Protein AF-A0A0K9UIK6-F1 (afdb_monomer_lite)

Sequence (206 aa):
MRCQPLRRALGILEGALSDIILTILASVTASSVASAVIVWLSKTWITERVKSSIKHEYDLKLESYKAKVEIEKTAAIENIKSALKDSTFKRELRFSMLHGKRSEVISDLHAHLQDTIMFLRHYYDASCSHGDFDKLNESTLKLSNFLRVNRLFLPDDIEVKVDDLCDKILDSSQLEKDINFDVEDEIKPLFSAIKKEMKKLLDDDI

pLDDT: mean 75.97, std 11.97, range [41.38, 94.12]

Secondary structure (DSSP, 8-state):
----HHHHHHHHHHHHHHHHHHHHHHHHHHHHHHHHHHHHHHHHHHHHHHHHHHHHHHHHHHHHHHHHHHHHHHHHHHHHHHHHHHHHHHHHHHHHHHHHHHHHHHHHHHHHHHHHHHHHHHHHSS---HHHHHHHHHHHHHHHHHHHHHGGGS-HHHHHHHHHHHHHHHHHHHS-S-----HHHHHHHHHHHHHHHHHHHHHTT-

Organism: NCBI:txid412614

Foldseek 3Di:
DDDPPVVVVVVVVVVVVVVVVVVVVVVVVVVVVVVVVVVVVVVVVVVVVVVVVVVVVVVVVVVVVVVVVVVVVVVVVVVVVVVVVVVVVVVVVVVVVLLVVLLVLLVVLVVLVVQLVVLVVVVVPPPDDPVSVVSNVVSVVVNVVSCVVCVVSYDPVLNVLVVVVVVVVVVVVVDPDDDPPPVVVSCVVNVVVSVVVNVVSVVVVD

Structure (mmCIF, N/CA/C/O backbone):
data_AF-A0A0K9UIK6-F1
#
_entry.id   AF-A0A0K9UIK6-F1
#
loop_
_atom_site.group_PDB
_atom_site.id
_atom_site.type_symbol
_atom_site.label_atom_id
_atom_site.label_alt_id
_atom_site.label_comp_id
_atom_site.label_asym_id
_atom_site.label_entity_id
_atom_site.label_seq_id
_atom_site.pdbx_PDB_ins_code
_atom_site.Cartn_x
_atom_site.Cartn_y
_atom_site.Cartn_z
_atom_site.occupancy
_atom_site.B_iso_or_equiv
_atom_site.auth_seq_id
_atom_site.auth_comp_id
_atom_site.auth_asym_id
_atom_site.auth_atom_id
_atom_site.pdbx_PDB_model_num
ATOM 1 N N . MET A 1 1 ? -65.638 -1.108 119.475 1.00 50.56 1 MET A N 1
ATOM 2 C CA . MET A 1 1 ? -64.516 -2.013 119.111 1.00 50.56 1 MET A CA 1
ATOM 3 C C . MET A 1 1 ? -65.154 -3.256 118.493 1.00 50.56 1 MET A C 1
ATOM 5 O O . MET A 1 1 ? -66.095 -3.732 119.090 1.00 50.56 1 MET A O 1
ATOM 9 N N . ARG A 1 2 ? -64.812 -3.825 117.335 1.00 53.06 2 ARG A N 1
ATOM 10 C CA . ARG A 1 2 ? -63.575 -3.838 116.548 1.00 53.06 2 ARG A CA 1
ATOM 11 C C . ARG A 1 2 ? -63.910 -4.568 115.224 1.00 53.06 2 ARG A C 1
ATOM 13 O O . ARG A 1 2 ? -64.050 -5.776 115.251 1.00 53.06 2 ARG A O 1
ATOM 20 N N . CYS A 1 3 ? -64.003 -3.866 114.090 1.00 53.88 3 CYS A N 1
ATOM 21 C CA . CYS A 1 3 ? -64.010 -4.470 112.739 1.00 53.88 3 CYS A CA 1
ATOM 22 C C . CYS A 1 3 ? -63.117 -3.651 111.784 1.00 53.88 3 CYS A C 1
ATOM 24 O O . CYS A 1 3 ? -63.540 -3.207 110.726 1.00 53.88 3 CYS A O 1
ATOM 26 N N . GLN A 1 4 ? -61.870 -3.393 112.190 1.00 59.19 4 GLN A N 1
ATOM 27 C CA . GLN A 1 4 ? -60.821 -2.811 111.338 1.00 59.19 4 GLN A CA 1
ATOM 28 C C . GLN A 1 4 ? -59.920 -3.814 110.572 1.00 59.19 4 GLN A C 1
ATOM 30 O O . GLN A 1 4 ? -59.308 -3.375 109.598 1.00 59.19 4 GLN A O 1
ATOM 35 N N . PRO A 1 5 ? -59.778 -5.114 110.927 1.00 56.44 5 PRO A N 1
ATOM 36 C CA . PRO A 1 5 ? -58.732 -5.936 110.306 1.00 56.44 5 PRO A CA 1
ATOM 37 C C . PRO A 1 5 ? -59.102 -6.458 108.906 1.00 56.44 5 PRO A C 1
ATOM 39 O O . PRO A 1 5 ? -58.234 -6.544 108.044 1.00 56.44 5 PRO A O 1
ATOM 42 N N . LEU A 1 6 ? -60.385 -6.731 108.638 1.00 56.53 6 LEU A N 1
ATOM 43 C CA . LEU A 1 6 ? -60.838 -7.319 107.366 1.00 56.53 6 LEU A CA 1
ATOM 44 C C . LEU A 1 6 ? -60.740 -6.355 106.173 1.00 56.53 6 LEU A C 1
ATOM 46 O O . LEU A 1 6 ? -60.383 -6.766 105.075 1.00 56.53 6 LEU A O 1
ATOM 50 N N . ARG A 1 7 ? -60.970 -5.055 106.394 1.00 59.69 7 ARG A N 1
ATOM 51 C CA . ARG A 1 7 ? -60.847 -4.036 105.338 1.00 59.69 7 ARG A CA 1
ATOM 52 C C . ARG A 1 7 ? -59.394 -3.802 104.915 1.00 59.69 7 ARG A C 1
ATOM 54 O O . ARG A 1 7 ? -59.139 -3.464 103.767 1.00 59.69 7 ARG A O 1
ATOM 61 N N . ARG A 1 8 ? -58.442 -4.000 105.835 1.00 62.44 8 ARG A N 1
ATOM 62 C CA . ARG A 1 8 ? -57.008 -3.912 105.525 1.00 62.44 8 ARG A CA 1
ATOM 63 C C . ARG A 1 8 ? -56.531 -5.125 104.732 1.00 62.44 8 ARG A C 1
ATOM 65 O O . ARG A 1 8 ? -55.792 -4.945 103.779 1.00 62.44 8 ARG A O 1
ATOM 72 N N . ALA A 1 9 ? -56.992 -6.328 105.076 1.00 62.22 9 ALA A N 1
ATOM 73 C CA . ALA A 1 9 ? -56.621 -7.545 104.354 1.00 62.22 9 ALA A CA 1
ATOM 74 C C . ALA A 1 9 ? -57.104 -7.542 102.889 1.00 62.22 9 ALA A C 1
ATOM 76 O O . ALA A 1 9 ? -56.360 -7.963 102.008 1.00 62.22 9 ALA A O 1
ATOM 77 N N . LEU A 1 10 ? -58.304 -7.011 102.618 1.00 64.12 10 LEU A N 1
ATOM 78 C CA . LEU A 1 10 ? -58.841 -6.912 101.255 1.00 64.12 10 LEU A CA 1
ATOM 79 C C . LEU A 1 10 ? -58.042 -5.926 100.377 1.00 64.12 10 LEU A C 1
ATOM 81 O O . LEU A 1 10 ? -57.713 -6.250 99.241 1.00 64.12 10 LEU A O 1
ATOM 85 N N . GLY A 1 11 ? -57.661 -4.763 100.923 1.00 68.19 11 GLY A N 1
ATOM 86 C CA . GLY A 1 11 ? -56.861 -3.767 100.194 1.00 68.19 11 GLY A CA 1
ATOM 87 C C . GLY A 1 11 ? -55.412 -4.199 99.934 1.00 68.19 11 GLY A C 1
ATOM 88 O O . GLY A 1 11 ? -54.818 -3.794 98.940 1.00 68.19 11 GLY A O 1
ATOM 89 N N . ILE A 1 12 ? -54.849 -5.060 100.790 1.00 72.31 12 ILE A N 1
ATOM 90 C CA . ILE A 1 12 ? -53.526 -5.665 100.564 1.00 72.31 12 ILE A CA 1
ATOM 91 C C . ILE A 1 12 ? -53.577 -6.651 99.384 1.00 72.31 12 ILE A C 1
ATOM 93 O O . ILE A 1 12 ? -52.626 -6.726 98.609 1.00 72.31 12 ILE A O 1
ATOM 97 N N . LEU A 1 13 ? -54.688 -7.378 99.218 1.00 68.56 13 LEU A N 1
ATOM 98 C CA . LEU A 1 13 ? -54.853 -8.341 98.129 1.00 68.56 13 LEU A CA 1
ATOM 99 C C . LEU A 1 13 ? -55.065 -7.656 96.767 1.00 68.56 13 LEU A C 1
ATOM 101 O O . LEU A 1 13 ? -54.475 -8.096 95.786 1.00 68.56 13 LEU A O 1
ATOM 105 N N . GLU A 1 14 ? -55.846 -6.570 96.703 1.00 74.12 14 GLU A N 1
ATOM 106 C CA . GLU A 1 14 ? -56.017 -5.778 95.469 1.00 74.12 14 GLU A CA 1
ATOM 107 C C . GLU A 1 14 ? -54.704 -5.138 94.999 1.00 74.12 14 GLU A C 1
ATOM 109 O O . GLU A 1 14 ? -54.390 -5.209 93.811 1.00 74.12 14 GLU A O 1
ATOM 114 N N . GLY A 1 15 ? -53.902 -4.588 95.920 1.00 75.19 15 GLY A N 1
ATOM 115 C CA . GLY A 1 15 ? -52.589 -4.023 95.587 1.00 75.19 15 GLY A CA 1
ATOM 116 C C . GLY A 1 15 ? -51.601 -5.075 95.070 1.00 75.19 15 GLY A C 1
ATOM 117 O O . GLY A 1 15 ? -50.915 -4.856 94.072 1.00 75.19 15 GLY A O 1
ATOM 118 N N . ALA A 1 16 ? -51.586 -6.261 95.689 1.00 74.94 16 ALA A N 1
ATOM 119 C CA . ALA A 1 16 ? -50.748 -7.367 95.230 1.00 74.94 16 ALA A CA 1
ATOM 120 C C . ALA A 1 16 ? -51.151 -7.863 93.826 1.00 74.94 16 ALA A C 1
ATOM 122 O O . ALA A 1 16 ? -50.290 -8.213 93.020 1.00 74.94 16 ALA A O 1
ATOM 123 N N . LEU A 1 17 ? -52.449 -7.868 93.507 1.00 74.25 17 LEU A N 1
ATOM 124 C CA . LEU A 1 17 ? -52.957 -8.290 92.198 1.00 74.25 17 LEU A CA 1
ATOM 125 C C . LEU A 1 17 ? -52.629 -7.275 91.092 1.00 74.25 17 LEU A C 1
ATOM 127 O O . LEU A 1 17 ? -52.251 -7.684 89.992 1.00 74.25 17 LEU A O 1
ATOM 131 N N . SER A 1 18 ? -52.713 -5.969 91.377 1.00 79.75 18 SER A N 1
ATOM 132 C CA . SER A 1 18 ? -52.342 -4.929 90.409 1.00 79.75 18 SER A CA 1
ATOM 133 C C . SER A 1 18 ? -50.856 -4.949 90.064 1.00 79.75 18 SER A C 1
ATOM 135 O O . SER A 1 18 ? -50.513 -4.821 88.889 1.00 79.75 18 SER A O 1
ATOM 137 N N . ASP A 1 19 ? -49.984 -5.181 91.050 1.00 78.88 19 ASP A N 1
ATOM 138 C CA . ASP A 1 19 ? -48.536 -5.243 90.827 1.00 78.88 19 ASP A CA 1
ATOM 139 C C . ASP A 1 19 ? -48.140 -6.458 89.980 1.00 78.88 19 ASP A C 1
ATOM 141 O O . ASP A 1 19 ? -47.301 -6.345 89.084 1.00 78.88 19 ASP A O 1
ATOM 145 N N . ILE A 1 20 ? -48.782 -7.612 90.188 1.00 78.19 20 ILE A N 1
ATOM 146 C CA . ILE A 1 20 ? -48.534 -8.815 89.380 1.00 78.19 20 ILE A CA 1
ATOM 147 C C . ILE A 1 20 ? -48.978 -8.595 87.926 1.00 78.19 20 ILE A C 1
ATOM 149 O O . ILE A 1 20 ? -48.230 -8.927 87.005 1.00 78.19 20 ILE A O 1
ATOM 153 N N . ILE A 1 21 ? -50.151 -7.992 87.697 1.00 79.94 21 ILE A N 1
ATOM 154 C CA . ILE A 1 21 ? -50.643 -7.695 86.340 1.00 79.94 21 ILE A CA 1
ATOM 155 C C . ILE A 1 21 ? -49.718 -6.694 85.633 1.00 79.94 21 ILE A C 1
ATOM 157 O O . ILE A 1 21 ? -49.359 -6.912 84.475 1.00 79.94 21 ILE A O 1
ATOM 161 N N . LEU A 1 22 ? -49.281 -5.639 86.327 1.00 79.81 22 LEU A N 1
ATOM 162 C CA . LEU A 1 22 ? -48.316 -4.669 85.800 1.00 79.81 22 LEU A CA 1
ATOM 163 C C . LEU A 1 22 ? -46.975 -5.323 85.461 1.00 79.81 22 LEU A C 1
ATOM 165 O O . LEU A 1 22 ? -46.414 -5.051 84.402 1.00 79.81 22 LEU A O 1
ATOM 169 N N . THR A 1 23 ? -46.493 -6.230 86.311 1.00 78.00 23 THR A N 1
ATOM 170 C CA . THR A 1 23 ? -45.222 -6.941 86.106 1.00 78.00 23 THR A CA 1
ATOM 171 C C . THR A 1 23 ? -45.294 -7.902 84.914 1.00 78.00 23 THR A C 1
ATOM 173 O O . THR A 1 23 ? -44.351 -7.988 84.121 1.00 78.00 23 THR A O 1
ATOM 176 N N . ILE A 1 24 ? -46.420 -8.595 84.722 1.00 75.50 24 ILE A N 1
ATOM 177 C CA . ILE A 1 24 ? -46.638 -9.480 83.566 1.00 75.50 24 ILE A CA 1
ATOM 178 C C . ILE A 1 24 ? -46.788 -8.658 82.278 1.00 75.50 24 ILE A C 1
ATOM 180 O O . ILE A 1 24 ? -46.163 -8.971 81.266 1.00 75.50 24 ILE A O 1
ATOM 184 N N . LEU A 1 25 ? -47.555 -7.565 82.304 1.00 74.19 25 LEU A N 1
ATOM 185 C CA . LEU A 1 25 ? -47.727 -6.706 81.132 1.00 74.19 25 LEU A CA 1
ATOM 186 C C . LEU A 1 25 ? -46.400 -6.051 80.723 1.00 74.19 25 LEU A C 1
ATOM 188 O O . LEU A 1 25 ? -46.073 -6.032 79.536 1.00 74.19 25 LEU A O 1
ATOM 192 N N . ALA A 1 26 ? -45.612 -5.584 81.697 1.00 72.62 26 ALA A N 1
ATOM 193 C CA . ALA A 1 26 ? -44.293 -4.995 81.483 1.00 72.62 26 ALA A CA 1
ATOM 194 C C . ALA A 1 26 ? -43.277 -6.010 80.936 1.00 72.62 26 ALA A C 1
ATOM 196 O O . ALA A 1 26 ? -42.505 -5.687 80.037 1.00 72.62 26 ALA A O 1
ATOM 197 N N . SER A 1 27 ? -43.291 -7.255 81.418 1.00 68.88 27 SER A N 1
ATOM 198 C CA . SER A 1 27 ? -42.374 -8.302 80.937 1.00 68.88 27 SER A CA 1
ATOM 199 C C . SER A 1 27 ? -42.730 -8.810 79.533 1.00 68.88 27 SER A C 1
ATOM 201 O O . SER A 1 27 ? -41.834 -9.053 78.717 1.00 68.88 27 SER A O 1
ATOM 203 N N . VAL A 1 28 ? -44.020 -8.890 79.199 1.00 73.50 28 VAL A N 1
ATOM 204 C CA . VAL A 1 28 ? -44.493 -9.268 77.856 1.00 73.50 28 VAL A CA 1
ATOM 205 C C . VAL A 1 28 ? -44.254 -8.145 76.834 1.00 73.50 28 VAL A C 1
ATOM 207 O O . VAL A 1 28 ? -43.821 -8.408 75.706 1.00 73.50 28 VAL A O 1
ATOM 210 N N . THR A 1 29 ? -44.463 -6.880 77.213 1.00 72.94 29 THR A N 1
ATOM 211 C CA . THR A 1 29 ? -44.153 -5.733 76.336 1.00 72.94 29 THR A CA 1
ATOM 212 C C . THR A 1 29 ? -42.651 -5.541 76.148 1.00 72.94 29 THR A C 1
ATOM 214 O O . THR A 1 29 ? -42.208 -5.362 75.016 1.00 72.94 29 THR A O 1
ATOM 217 N N . ALA A 1 30 ? -41.841 -5.679 77.201 1.00 76.25 30 ALA A N 1
ATOM 218 C CA . ALA A 1 30 ? -40.385 -5.609 77.078 1.00 76.25 30 ALA A CA 1
ATOM 219 C C . ALA A 1 30 ? -39.831 -6.677 76.114 1.00 76.25 30 ALA A C 1
ATOM 221 O O . ALA A 1 30 ? -38.969 -6.387 75.282 1.00 76.25 30 ALA A O 1
ATOM 222 N N . SER A 1 31 ? -40.369 -7.899 76.166 1.00 77.31 31 SER A N 1
ATOM 223 C CA . SER A 1 31 ? -39.902 -9.017 75.333 1.00 77.31 31 SER A CA 1
ATOM 224 C C . SER A 1 31 ? -40.316 -8.891 73.857 1.00 77.31 31 SER A C 1
ATOM 226 O O . SER A 1 31 ? -39.550 -9.243 72.953 1.00 77.31 31 SER A O 1
ATOM 228 N N . SER A 1 32 ? -41.510 -8.359 73.578 1.00 84.06 32 SER A N 1
ATOM 229 C CA . SER A 1 32 ? -41.975 -8.132 72.199 1.00 84.06 32 SER A CA 1
ATOM 230 C C . SER A 1 32 ? -41.239 -6.973 71.518 1.00 84.06 32 SER A C 1
ATOM 232 O O . SER A 1 32 ? -40.873 -7.073 70.347 1.00 84.06 32 SER A O 1
ATOM 234 N N . VAL A 1 33 ? -40.925 -5.910 72.262 1.00 86.06 33 VAL A N 1
ATOM 235 C CA . VAL A 1 33 ? -40.111 -4.797 71.752 1.00 86.06 33 VAL A CA 1
ATOM 236 C C . VAL A 1 33 ? -38.682 -5.260 71.458 1.00 86.06 33 VAL A C 1
ATOM 238 O O . VAL A 1 33 ? -38.160 -4.983 70.378 1.00 86.06 33 VAL A O 1
ATOM 241 N N . ALA A 1 34 ? -38.063 -6.022 72.365 1.00 84.19 34 ALA A N 1
ATOM 242 C CA . ALA A 1 34 ? -36.706 -6.532 72.165 1.00 84.19 34 ALA A CA 1
ATOM 243 C C . ALA A 1 34 ? -36.598 -7.432 70.921 1.00 84.19 34 ALA A C 1
ATOM 245 O O . ALA A 1 34 ? -35.688 -7.269 70.107 1.00 84.19 34 ALA A O 1
ATOM 246 N N . SER A 1 35 ? -37.555 -8.341 70.725 1.00 87.25 35 SER A N 1
ATOM 247 C CA . SER A 1 35 ? -37.580 -9.213 69.543 1.00 87.25 35 SER A CA 1
ATOM 248 C C . SER A 1 35 ? -37.817 -8.438 68.242 1.00 87.25 35 SER A C 1
ATOM 250 O O . SER A 1 35 ? -37.128 -8.699 67.254 1.00 87.25 35 SER A O 1
ATOM 252 N N . ALA A 1 36 ? -38.697 -7.432 68.237 1.00 89.38 36 ALA A N 1
ATOM 253 C CA . ALA A 1 36 ? -38.905 -6.570 67.073 1.00 89.38 36 ALA A CA 1
ATOM 254 C C . ALA A 1 36 ? -37.631 -5.799 66.679 1.00 89.38 36 ALA A C 1
ATOM 256 O O . ALA A 1 36 ? -37.291 -5.735 65.495 1.00 89.38 36 ALA A O 1
ATOM 257 N N . VAL A 1 37 ? -36.890 -5.274 67.660 1.00 90.31 37 VAL A N 1
ATOM 258 C CA . VAL A 1 37 ? -35.617 -4.569 67.431 1.00 90.31 37 VAL A CA 1
ATOM 259 C C . VAL A 1 37 ? -34.557 -5.508 66.853 1.00 90.31 37 VAL A C 1
ATOM 261 O O . VAL A 1 37 ? -33.882 -5.147 65.890 1.00 90.31 37 VAL A O 1
ATOM 264 N N . ILE A 1 38 ? -34.443 -6.731 67.378 1.00 89.50 38 ILE A N 1
ATOM 265 C CA . ILE A 1 38 ? -33.486 -7.732 66.879 1.00 89.50 38 ILE A CA 1
ATOM 266 C C . ILE A 1 38 ? -33.819 -8.136 65.439 1.00 89.50 38 ILE A C 1
ATOM 268 O O . ILE A 1 38 ? -32.925 -8.197 64.592 1.00 89.50 38 ILE A O 1
ATOM 272 N N . VAL A 1 39 ? -35.096 -8.376 65.133 1.00 91.62 39 VAL A N 1
ATOM 273 C CA . VAL A 1 39 ? -35.540 -8.720 63.773 1.00 91.62 39 VAL A CA 1
ATOM 274 C C . VAL A 1 39 ? -35.289 -7.559 62.810 1.00 91.62 39 VAL A C 1
ATOM 276 O O . VAL A 1 39 ? -34.808 -7.774 61.695 1.00 91.62 39 VAL A O 1
ATOM 279 N N . TRP A 1 40 ? -35.556 -6.326 63.239 1.00 93.00 40 TRP A N 1
ATOM 280 C CA . TRP A 1 40 ? -35.321 -5.131 62.433 1.00 93.00 40 TRP A CA 1
ATOM 281 C C . TRP A 1 40 ? -33.828 -4.902 62.148 1.00 93.00 40 TRP A C 1
ATOM 283 O O . TRP A 1 40 ? -33.454 -4.682 60.992 1.00 93.00 40 TRP A O 1
ATOM 293 N N . LEU A 1 41 ? -32.963 -5.043 63.157 1.00 91.25 41 LEU A N 1
ATOM 294 C CA . LEU A 1 41 ? -31.507 -4.960 62.996 1.00 91.25 41 LEU A CA 1
ATOM 295 C C . LEU A 1 41 ? -30.977 -6.057 62.074 1.00 91.25 41 LEU A C 1
ATOM 297 O O . LEU A 1 41 ? -30.223 -5.767 61.147 1.00 91.25 41 LEU A O 1
ATOM 301 N N . SER A 1 42 ? -31.424 -7.299 62.272 1.00 88.25 42 SER A N 1
ATOM 302 C CA . SER A 1 42 ? -31.020 -8.439 61.442 1.00 88.25 42 SER A CA 1
ATOM 303 C C . SER A 1 42 ? -31.407 -8.219 59.980 1.00 88.25 42 SER A C 1
ATOM 305 O O . SER A 1 42 ? -30.583 -8.384 59.082 1.00 88.25 42 SER A O 1
ATOM 307 N N . LYS A 1 43 ? -32.641 -7.764 59.726 1.00 89.62 43 LYS A N 1
ATOM 308 C CA . LYS A 1 43 ? -33.119 -7.458 58.373 1.00 89.62 43 LYS A CA 1
ATOM 309 C C . LYS A 1 43 ? -32.308 -6.336 57.726 1.00 89.62 43 LYS A C 1
ATOM 311 O O . LYS A 1 43 ? -31.956 -6.448 56.552 1.00 89.62 43 LYS A O 1
ATOM 316 N N . THR A 1 44 ? -32.005 -5.278 58.475 1.00 88.75 44 THR A N 1
ATOM 317 C CA . THR A 1 44 ? -31.244 -4.126 57.972 1.00 88.75 44 THR A CA 1
ATOM 318 C C . THR A 1 44 ? -29.816 -4.538 57.625 1.00 88.75 44 THR A C 1
ATOM 320 O O . THR A 1 44 ? -29.378 -4.327 56.497 1.00 88.75 44 THR A O 1
ATOM 323 N N . TRP A 1 45 ? -29.145 -5.256 58.528 1.00 91.62 45 TRP A N 1
ATOM 324 C CA . TRP A 1 45 ? -27.778 -5.735 58.330 1.00 91.62 45 TRP A CA 1
ATOM 325 C C . TRP A 1 45 ? -27.650 -6.701 57.142 1.00 91.62 45 TRP A C 1
ATOM 327 O O . TRP A 1 45 ? -26.767 -6.533 56.299 1.00 91.62 45 TRP A O 1
ATOM 337 N N . ILE A 1 46 ? -28.569 -7.669 57.015 1.00 86.75 46 ILE A N 1
ATOM 338 C CA . ILE A 1 46 ? -28.585 -8.619 55.890 1.00 86.75 46 ILE A CA 1
ATOM 339 C C . ILE A 1 46 ? -28.847 -7.886 54.569 1.00 86.75 46 ILE A C 1
ATOM 341 O O . ILE A 1 46 ? -28.145 -8.121 53.585 1.00 86.75 46 ILE A O 1
ATOM 345 N N . THR A 1 47 ? -29.824 -6.974 54.537 1.00 89.19 47 THR A N 1
ATOM 346 C CA . THR A 1 47 ? -30.165 -6.220 53.318 1.00 89.19 47 THR A CA 1
ATOM 347 C C . THR A 1 47 ? -28.986 -5.378 52.849 1.00 89.19 47 THR A C 1
ATOM 349 O O . THR A 1 47 ? -28.686 -5.337 51.656 1.00 89.19 47 THR A O 1
ATOM 352 N N . GLU A 1 48 ? -28.305 -4.721 53.781 1.00 88.06 48 GLU A N 1
ATOM 353 C CA . GLU A 1 48 ? -27.174 -3.851 53.492 1.00 88.06 48 GLU A CA 1
ATOM 354 C C . GLU A 1 48 ? -25.961 -4.648 53.009 1.00 88.06 48 GLU A C 1
ATOM 356 O O . GLU A 1 48 ? -25.337 -4.270 52.012 1.00 88.06 48 GLU A O 1
ATOM 361 N N . ARG A 1 49 ? -25.686 -5.815 53.610 1.00 88.94 49 ARG A N 1
ATOM 362 C CA . ARG A 1 49 ? -24.598 -6.676 53.137 1.00 88.94 49 ARG A CA 1
ATOM 363 C C . ARG A 1 49 ? -24.854 -7.316 51.787 1.00 88.94 49 ARG A C 1
ATOM 365 O O . ARG A 1 49 ? -23.941 -7.317 50.963 1.00 88.94 49 ARG A O 1
ATOM 372 N N . VAL A 1 50 ? -26.067 -7.799 51.539 1.00 86.00 50 VAL A N 1
ATOM 373 C CA . VAL A 1 50 ? -26.438 -8.367 50.236 1.00 86.00 50 VAL A CA 1
ATOM 374 C C . VAL A 1 50 ? -26.416 -7.282 49.157 1.00 86.00 50 VAL A C 1
ATOM 376 O O . VAL A 1 50 ? -25.863 -7.497 48.081 1.00 86.00 50 VAL A O 1
ATOM 379 N N . LYS A 1 51 ? -26.921 -6.072 49.439 1.00 85.06 51 LYS A N 1
ATOM 380 C CA . LYS A 1 51 ? -26.786 -4.939 48.506 1.00 85.06 51 LYS A CA 1
ATOM 381 C C . LYS A 1 51 ? -25.328 -4.588 48.238 1.00 85.06 51 LYS A C 1
ATOM 383 O O . LYS A 1 51 ? -24.992 -4.301 47.095 1.00 85.06 51 LYS A O 1
ATOM 388 N N . SER A 1 52 ? -24.489 -4.571 49.270 1.00 86.81 52 SER A N 1
ATOM 389 C CA . SER A 1 52 ? -23.073 -4.226 49.140 1.00 86.81 52 SER A CA 1
ATOM 390 C C . SER A 1 52 ? -22.318 -5.249 48.286 1.00 86.81 52 SER A C 1
ATOM 392 O O . SER A 1 52 ? -21.596 -4.841 47.378 1.00 86.81 52 SER A O 1
ATOM 394 N N . SER A 1 53 ? -22.540 -6.553 48.492 1.00 80.62 53 SER A N 1
ATOM 395 C CA . SER A 1 53 ? -21.886 -7.591 47.684 1.00 80.62 53 SER A CA 1
ATOM 396 C C . SER A 1 53 ? -22.356 -7.572 46.231 1.00 80.62 53 SER A C 1
ATOM 398 O O . SER A 1 53 ? -21.543 -7.675 45.318 1.00 80.62 53 SER A O 1
ATOM 400 N N . ILE A 1 54 ? -23.660 -7.385 46.008 1.00 81.88 54 ILE A N 1
ATOM 401 C CA . ILE A 1 54 ? -24.239 -7.314 44.667 1.00 81.88 54 ILE A CA 1
ATOM 402 C C . ILE A 1 54 ? -23.720 -6.083 43.919 1.00 81.88 54 ILE A C 1
ATOM 404 O O . ILE A 1 54 ? -23.298 -6.205 42.773 1.00 81.88 54 ILE A O 1
ATOM 408 N N . LYS A 1 55 ? -23.714 -4.905 44.558 1.00 87.19 55 LYS A N 1
ATOM 409 C CA . LYS A 1 55 ? -23.169 -3.681 43.954 1.00 87.19 55 LYS A CA 1
ATOM 410 C C . LYS A 1 55 ? -21.705 -3.847 43.583 1.00 87.19 55 LYS A C 1
ATOM 412 O O . LYS A 1 55 ? -21.357 -3.553 42.452 1.00 87.19 55 LYS A O 1
ATOM 417 N N . HIS A 1 56 ? -20.891 -4.387 44.488 1.00 86.38 56 HIS A N 1
ATOM 418 C CA . HIS A 1 56 ? -19.479 -4.612 44.207 1.00 86.38 56 HIS A CA 1
ATOM 419 C C . HIS A 1 56 ? -19.277 -5.520 42.988 1.00 86.38 56 HIS A C 1
ATOM 421 O O . HIS A 1 56 ? -18.506 -5.179 42.101 1.00 86.38 56 HIS A O 1
ATOM 427 N N . GLU A 1 57 ? -20.017 -6.627 42.888 1.00 84.50 57 GLU A N 1
ATOM 428 C CA . GLU A 1 57 ? -19.956 -7.495 41.708 1.00 84.50 57 GLU A CA 1
ATOM 429 C C . GLU A 1 57 ? -20.418 -6.809 40.418 1.00 84.50 57 GLU A C 1
ATOM 431 O O . GLU A 1 57 ? -19.839 -7.048 39.357 1.00 84.50 57 GLU A O 1
ATOM 436 N N . TYR A 1 58 ? -21.464 -5.982 40.481 1.00 87.69 58 TYR A N 1
ATOM 437 C CA . TYR A 1 58 ? -21.927 -5.223 39.321 1.00 87.69 58 TYR A CA 1
ATOM 438 C C . TYR A 1 58 ? -20.916 -4.162 38.894 1.00 87.69 58 TYR A C 1
ATOM 440 O O . TYR A 1 58 ? -20.655 -4.049 37.699 1.00 87.69 58 TYR A O 1
ATOM 448 N N . ASP A 1 59 ? -20.323 -3.439 39.841 1.00 89.19 59 ASP A N 1
ATOM 449 C CA . ASP A 1 59 ? -19.300 -2.429 39.573 1.00 89.19 59 ASP A CA 1
ATOM 450 C C . ASP A 1 59 ? -18.060 -3.083 38.949 1.00 89.19 59 ASP A C 1
ATOM 452 O O . ASP A 1 59 ? -17.570 -2.624 37.920 1.00 89.19 59 ASP A O 1
ATOM 456 N N . LEU A 1 60 ? -17.634 -4.234 39.475 1.00 91.19 60 LEU A N 1
ATOM 457 C CA . LEU A 1 60 ? -16.489 -4.991 38.962 1.00 91.19 60 LEU A CA 1
ATOM 458 C C . LEU A 1 60 ? -16.765 -5.548 37.555 1.00 91.19 60 LEU A C 1
ATOM 460 O O . LEU A 1 60 ? -15.926 -5.446 36.657 1.00 91.19 60 LEU A O 1
ATOM 464 N N . LYS A 1 61 ? -17.975 -6.072 37.311 1.00 89.94 61 LYS A N 1
ATOM 465 C CA . LYS A 1 61 ? -18.400 -6.485 35.962 1.00 89.94 61 LYS A CA 1
ATOM 466 C C . LYS A 1 61 ? -18.436 -5.290 35.015 1.00 89.94 61 LYS A C 1
ATOM 468 O O . LYS A 1 61 ? -17.917 -5.400 33.906 1.00 89.94 61 LYS A O 1
ATOM 473 N N . LEU A 1 62 ? -18.991 -4.158 35.437 1.00 91.06 62 LEU A N 1
ATOM 474 C CA . LEU A 1 62 ? -19.077 -2.944 34.629 1.00 91.06 62 LEU A CA 1
ATOM 475 C C . LEU A 1 62 ? -17.689 -2.418 34.250 1.00 91.06 62 LEU A C 1
ATOM 477 O O . LEU A 1 62 ? -17.459 -2.100 33.084 1.00 91.06 62 LEU A O 1
ATOM 481 N N . GLU A 1 63 ? -16.764 -2.362 35.204 1.00 91.75 63 GLU A N 1
ATOM 482 C CA . GLU A 1 63 ? -15.371 -1.995 34.950 1.00 91.75 63 GLU A CA 1
ATOM 483 C C . GLU A 1 63 ? -14.701 -2.981 33.992 1.00 91.75 63 GLU A C 1
ATOM 485 O O . GLU A 1 63 ? -14.066 -2.554 33.029 1.00 91.75 63 GLU A O 1
ATOM 490 N N . SER A 1 64 ? -14.920 -4.287 34.171 1.00 90.75 64 SER A N 1
ATOM 491 C CA . SER A 1 64 ? -14.361 -5.301 33.271 1.00 90.75 64 SER A CA 1
ATOM 492 C C . SER A 1 64 ? -14.889 -5.175 31.837 1.00 90.75 64 SER A C 1
ATOM 494 O O . SER A 1 64 ? -14.121 -5.317 30.887 1.00 90.75 64 SER A O 1
ATOM 496 N N . TYR A 1 65 ? -16.177 -4.864 31.657 1.00 91.81 65 TYR A N 1
ATOM 497 C CA . TYR A 1 65 ? -16.763 -4.646 30.335 1.00 91.81 65 TYR A CA 1
ATOM 498 C C . TYR A 1 65 ? -16.233 -3.368 29.696 1.00 91.81 65 TYR A C 1
ATOM 500 O O . TYR A 1 65 ? -15.876 -3.389 28.522 1.00 91.81 65 TYR A O 1
ATOM 508 N N . LYS A 1 66 ? -16.124 -2.277 30.462 1.00 92.31 66 LYS A N 1
ATOM 509 C CA . LYS A 1 66 ? -15.512 -1.034 29.978 1.00 92.31 66 LYS A CA 1
ATOM 510 C C . LYS A 1 66 ? -14.068 -1.265 29.536 1.00 92.31 66 LYS A C 1
ATOM 512 O O . LYS A 1 66 ? -13.710 -0.862 28.437 1.00 92.31 66 LYS A O 1
ATOM 517 N N . ALA A 1 67 ? -13.275 -1.968 30.345 1.00 92.31 67 ALA A N 1
ATOM 518 C CA . ALA A 1 67 ? -11.892 -2.295 30.015 1.00 92.31 67 ALA A CA 1
ATOM 519 C C . ALA A 1 67 ? -11.796 -3.154 28.744 1.00 92.31 67 ALA A C 1
ATOM 521 O O . ALA A 1 67 ? -11.012 -2.836 27.855 1.00 92.31 67 ALA A O 1
ATOM 522 N N . LYS A 1 68 ? -12.627 -4.196 28.615 1.00 91.94 68 LYS A N 1
ATOM 523 C CA . LYS A 1 68 ? -12.673 -5.037 27.406 1.00 91.94 68 LYS A CA 1
ATOM 524 C C . LYS A 1 68 ? -13.026 -4.235 26.159 1.00 91.94 68 LYS A C 1
ATOM 526 O O . LYS A 1 68 ? -12.321 -4.336 25.164 1.00 91.94 68 LYS A O 1
ATOM 531 N N . VAL A 1 69 ? -14.069 -3.410 26.233 1.00 94.12 69 VAL A N 1
ATOM 532 C CA . VAL A 1 69 ? -14.501 -2.573 25.109 1.00 94.12 69 VAL A CA 1
ATOM 533 C C . VAL A 1 69 ? -13.402 -1.592 24.700 1.00 94.12 69 VAL A C 1
ATOM 535 O O . VAL A 1 69 ? -13.168 -1.410 23.510 1.00 94.12 69 VAL A O 1
ATOM 538 N N . GLU A 1 70 ? -12.703 -0.973 25.650 1.00 92.00 70 GLU A N 1
ATOM 539 C CA . GLU A 1 70 ? -11.599 -0.060 25.332 1.00 92.00 70 GLU A CA 1
ATOM 540 C C . GLU A 1 70 ? -10.395 -0.785 24.718 1.00 92.00 70 GLU A C 1
ATOM 542 O O . GLU A 1 70 ? -9.811 -0.286 23.754 1.00 92.00 70 GLU A O 1
ATOM 547 N N . ILE A 1 71 ? -10.064 -1.988 25.194 1.00 93.06 71 ILE A N 1
ATOM 548 C CA . ILE A 1 71 ? -9.016 -2.823 24.588 1.00 93.06 71 ILE A CA 1
ATOM 549 C C . ILE A 1 71 ? -9.398 -3.197 23.151 1.00 93.06 71 ILE A C 1
ATOM 551 O O . ILE A 1 71 ? -8.594 -3.011 22.239 1.00 93.06 71 ILE A O 1
ATOM 555 N N . GLU A 1 72 ? -10.627 -3.668 22.929 1.00 91.00 72 GLU A N 1
ATOM 556 C CA . GLU A 1 72 ? -11.120 -4.051 21.601 1.00 91.00 72 GLU A CA 1
ATOM 557 C C . GLU A 1 72 ? -11.147 -2.863 20.635 1.00 91.00 72 GLU A C 1
ATOM 559 O O . GLU A 1 72 ? -10.691 -2.986 19.497 1.00 91.00 72 GLU A O 1
ATOM 564 N N . LYS A 1 73 ? -11.611 -1.691 21.086 1.00 90.19 73 LYS A N 1
ATOM 565 C CA . LYS A 1 73 ? -11.573 -0.458 20.288 1.00 90.19 73 LYS A CA 1
ATOM 566 C C . LYS A 1 73 ? -10.149 -0.069 19.926 1.00 90.19 73 LYS A C 1
ATOM 568 O O . LYS A 1 73 ? -9.885 0.236 18.767 1.00 90.19 73 LYS A O 1
ATOM 573 N N . THR A 1 74 ? -9.244 -0.064 20.902 1.00 91.44 74 THR A N 1
ATOM 574 C CA . THR A 1 74 ? -7.855 0.356 20.686 1.00 91.44 74 THR A CA 1
ATOM 575 C C . THR A 1 74 ? -7.162 -0.588 19.709 1.00 91.44 74 THR A C 1
ATOM 577 O O . THR A 1 74 ? -6.562 -0.122 18.743 1.00 91.44 74 THR A O 1
ATOM 580 N N . ALA A 1 75 ? -7.346 -1.900 19.878 1.00 93.25 75 ALA A N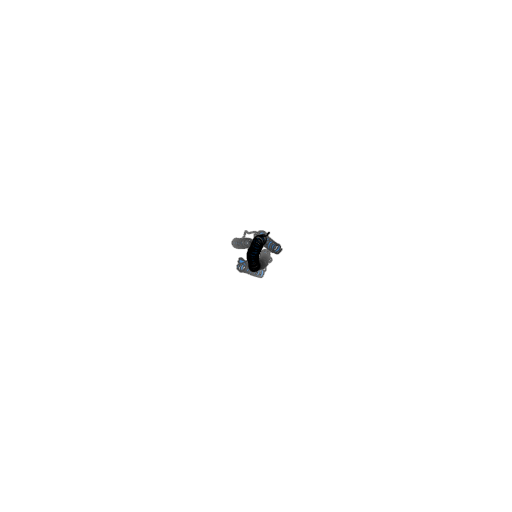 1
ATOM 581 C CA . ALA A 1 75 ? -6.832 -2.909 18.959 1.00 93.25 75 ALA A CA 1
ATOM 582 C C . ALA A 1 75 ? -7.429 -2.766 17.548 1.00 93.25 75 ALA A C 1
ATOM 584 O O . ALA A 1 75 ? -6.703 -2.836 16.558 1.00 93.25 75 ALA A O 1
ATOM 585 N N . ALA A 1 76 ? -8.738 -2.521 17.424 1.00 91.50 76 ALA A N 1
ATOM 586 C CA . ALA A 1 76 ? -9.381 -2.308 16.128 1.00 91.50 76 ALA A CA 1
ATOM 587 C C . ALA A 1 76 ? -8.867 -1.037 15.429 1.00 91.50 76 ALA A C 1
ATOM 589 O O . ALA A 1 76 ? -8.561 -1.077 14.237 1.00 91.50 76 ALA A O 1
ATOM 590 N N . ILE A 1 77 ? -8.726 0.073 16.160 1.00 92.81 77 ILE A N 1
ATOM 591 C CA . ILE A 1 77 ? -8.172 1.331 15.639 1.00 92.81 77 ILE A CA 1
ATOM 592 C C . ILE A 1 77 ? -6.729 1.127 15.183 1.00 92.81 77 ILE A C 1
ATOM 594 O O . ILE A 1 77 ? -6.363 1.579 14.098 1.00 92.81 77 ILE A O 1
ATOM 598 N N . GLU A 1 78 ? -5.912 0.450 15.985 1.00 93.00 78 GLU A N 1
ATOM 599 C CA . GLU A 1 78 ? -4.517 0.175 15.655 1.00 93.00 78 GLU A CA 1
ATOM 600 C C . GLU A 1 78 ? -4.397 -0.708 14.410 1.00 93.00 78 GLU A C 1
ATOM 602 O O . GLU A 1 78 ? -3.649 -0.363 13.495 1.00 93.00 78 GLU A O 1
ATOM 607 N N . ASN A 1 79 ? -5.205 -1.766 14.314 1.00 91.94 79 ASN A N 1
ATOM 608 C CA . ASN A 1 79 ? -5.253 -2.642 13.145 1.00 91.94 79 ASN A CA 1
ATOM 609 C C . ASN A 1 79 ? -5.685 -1.891 11.878 1.00 91.94 79 ASN A C 1
ATOM 611 O O . ASN A 1 79 ? -5.032 -2.008 10.842 1.00 91.94 79 ASN A O 1
ATOM 615 N N . ILE A 1 80 ? -6.748 -1.081 11.948 1.00 91.56 80 ILE A N 1
ATOM 616 C CA . ILE A 1 80 ? -7.208 -0.272 10.806 1.00 91.56 80 ILE A CA 1
ATOM 617 C C . ILE A 1 80 ? -6.130 0.742 10.407 1.00 91.56 80 ILE A C 1
ATOM 619 O O . ILE A 1 80 ? -5.855 0.923 9.221 1.00 91.56 80 ILE A O 1
ATOM 623 N N . LYS A 1 81 ? -5.480 1.383 11.382 1.00 93.19 81 LYS A N 1
ATOM 624 C CA . LYS A 1 81 ? -4.403 2.348 11.140 1.00 93.19 81 LYS A CA 1
ATOM 625 C C . LYS A 1 81 ? -3.176 1.685 10.512 1.00 93.19 81 LYS A C 1
ATOM 627 O O . LYS A 1 81 ? -2.588 2.271 9.606 1.00 93.19 81 LYS A O 1
ATOM 632 N N . SER A 1 82 ? -2.800 0.493 10.968 1.00 88.94 82 SER A N 1
ATOM 633 C CA . SER A 1 82 ? -1.738 -0.327 10.375 1.00 88.94 82 SER A CA 1
ATOM 634 C C . SER A 1 82 ? -2.078 -0.695 8.929 1.00 88.94 82 SER A C 1
ATOM 636 O O . SER A 1 82 ? -1.294 -0.391 8.033 1.00 88.94 82 SER A O 1
ATOM 638 N N . ALA A 1 83 ? -3.273 -1.235 8.679 1.00 86.81 83 ALA A N 1
ATOM 639 C CA . ALA A 1 83 ? -3.707 -1.612 7.337 1.00 86.81 83 ALA A CA 1
ATOM 640 C C . ALA A 1 83 ? -3.746 -0.412 6.376 1.00 86.81 83 ALA A C 1
ATOM 642 O O . ALA A 1 83 ? -3.332 -0.520 5.218 1.00 86.81 83 ALA A O 1
ATOM 643 N N . LEU A 1 84 ? -4.201 0.750 6.859 1.00 89.25 84 LEU A N 1
ATOM 644 C CA . LEU A 1 84 ? -4.210 1.979 6.074 1.00 89.25 84 LEU A CA 1
ATOM 645 C C . LEU A 1 84 ? -2.782 2.410 5.724 1.00 89.25 84 LEU A C 1
ATOM 647 O O . LEU A 1 84 ? -2.499 2.637 4.550 1.00 89.25 84 LEU A O 1
ATOM 651 N N . LYS A 1 85 ? -1.877 2.449 6.710 1.00 86.00 85 LYS A N 1
ATOM 652 C CA . LYS A 1 85 ? -0.462 2.787 6.498 1.00 86.00 85 LYS A CA 1
ATOM 653 C C . LYS A 1 85 ? 0.207 1.866 5.482 1.00 86.00 85 LYS A C 1
ATOM 655 O O . LYS A 1 85 ? 0.873 2.370 4.586 1.00 86.00 85 LYS A O 1
ATOM 660 N N . ASP A 1 86 ? -0.021 0.559 5.558 1.00 80.06 86 ASP A N 1
ATOM 661 C CA . ASP A 1 86 ? 0.538 -0.398 4.598 1.00 80.06 86 ASP A CA 1
ATOM 662 C C . ASP A 1 86 ? 0.010 -0.159 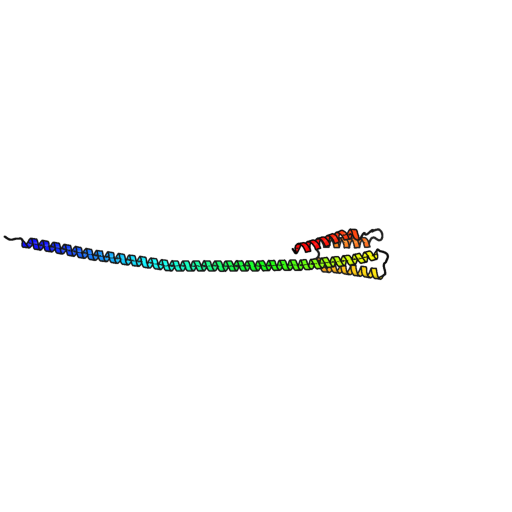3.180 1.00 80.06 86 ASP A C 1
ATOM 664 O O . ASP A 1 86 ? 0.755 -0.249 2.201 1.00 80.06 86 ASP A O 1
ATOM 668 N N . SER A 1 87 ? -1.286 0.141 3.052 1.00 69.50 87 SER A N 1
ATOM 669 C CA . SER A 1 87 ? -1.913 0.421 1.758 1.00 69.50 87 SER A CA 1
ATOM 670 C C . SER A 1 87 ? -1.405 1.725 1.136 1.00 69.50 87 SER A C 1
ATOM 672 O O . SER A 1 87 ? -1.159 1.769 -0.073 1.00 69.50 87 SER A O 1
ATOM 674 N N . THR A 1 88 ? -1.195 2.754 1.960 1.00 74.94 88 THR A N 1
ATOM 675 C CA . THR A 1 88 ? -0.643 4.046 1.550 1.00 74.94 88 THR A CA 1
ATOM 676 C C . THR A 1 88 ? 0.821 3.897 1.167 1.00 74.94 88 THR A C 1
ATOM 678 O O . THR A 1 88 ? 1.180 4.259 0.055 1.00 74.94 88 THR A O 1
ATOM 681 N N . PHE A 1 89 ? 1.628 3.235 1.998 1.00 77.75 89 PHE A N 1
ATOM 682 C CA . PHE A 1 89 ? 3.038 2.982 1.714 1.00 77.75 89 PHE A CA 1
ATOM 683 C C . PHE A 1 89 ? 3.231 2.194 0.413 1.00 77.75 89 PHE A C 1
ATOM 685 O O . PHE A 1 89 ? 4.052 2.551 -0.425 1.00 77.75 89 PHE A O 1
ATOM 692 N N . LYS A 1 90 ? 2.427 1.146 0.178 1.00 72.19 90 LYS A N 1
ATOM 693 C CA . LYS A 1 90 ? 2.456 0.401 -1.093 1.00 72.19 90 LYS A CA 1
ATOM 694 C C . LYS A 1 90 ? 2.095 1.280 -2.288 1.00 72.19 90 LYS A C 1
ATOM 696 O O . LYS A 1 90 ? 2.636 1.065 -3.371 1.00 72.19 90 LYS A O 1
ATOM 701 N N . ARG A 1 91 ? 1.160 2.218 -2.122 1.00 70.12 91 ARG A N 1
ATOM 702 C CA . ARG A 1 91 ? 0.756 3.147 -3.182 1.00 70.12 91 ARG A CA 1
ATOM 703 C C . ARG A 1 91 ? 1.856 4.161 -3.465 1.00 70.12 91 ARG A C 1
ATOM 705 O O . ARG A 1 91 ? 2.207 4.313 -4.626 1.00 70.12 91 ARG A O 1
ATOM 712 N N . GLU A 1 92 ? 2.414 4.774 -2.430 1.00 71.81 92 GLU A N 1
ATOM 713 C CA . GLU A 1 92 ? 3.543 5.705 -2.520 1.00 71.81 92 GLU A CA 1
ATOM 714 C C . GLU A 1 92 ? 4.756 5.034 -3.165 1.00 71.81 92 GLU A C 1
ATOM 716 O O . GLU A 1 92 ? 5.334 5.580 -4.095 1.00 71.81 92 GLU A O 1
ATOM 721 N N . LEU A 1 93 ? 5.082 3.801 -2.771 1.00 74.50 93 LEU A N 1
ATOM 722 C CA . LEU A 1 93 ? 6.200 3.052 -3.339 1.00 74.50 93 LEU A CA 1
ATOM 723 C C . LEU A 1 93 ? 5.952 2.663 -4.802 1.00 74.50 93 LEU A C 1
ATOM 725 O O . LEU A 1 93 ? 6.849 2.802 -5.626 1.00 74.50 93 LEU A O 1
ATOM 729 N N . ARG A 1 94 ? 4.738 2.216 -5.161 1.00 70.69 94 ARG A N 1
ATOM 730 C CA . ARG A 1 94 ? 4.383 1.959 -6.571 1.00 70.69 94 ARG A CA 1
ATOM 731 C C . ARG A 1 94 ? 4.418 3.232 -7.404 1.00 70.69 94 ARG A C 1
ATOM 733 O O . ARG A 1 94 ? 4.874 3.177 -8.538 1.00 70.69 94 ARG A O 1
ATOM 740 N N . PHE A 1 95 ? 3.929 4.340 -6.857 1.00 73.25 95 PHE A N 1
ATOM 741 C CA . PHE A 1 95 ? 3.948 5.638 -7.515 1.00 73.25 95 PHE A CA 1
ATOM 742 C C . PHE A 1 95 ? 5.392 6.099 -7.718 1.00 73.25 95 PHE A C 1
ATOM 744 O O . PHE A 1 95 ? 5.782 6.316 -8.852 1.00 73.25 95 PHE A O 1
ATOM 751 N N . SER A 1 96 ? 6.225 6.089 -6.678 1.00 69.31 96 SER A N 1
ATOM 752 C CA . SER A 1 96 ? 7.651 6.424 -6.762 1.00 69.31 96 SER A CA 1
ATOM 753 C C . SER A 1 96 ? 8.415 5.518 -7.736 1.00 69.31 96 SER A C 1
ATOM 755 O O . SER A 1 96 ? 9.153 6.016 -8.578 1.00 69.31 96 SER A O 1
ATOM 757 N N . MET A 1 97 ? 8.191 4.197 -7.722 1.00 75.31 97 MET A N 1
ATOM 758 C CA . MET A 1 97 ? 8.822 3.283 -8.687 1.00 75.31 97 MET A CA 1
ATOM 759 C C . MET A 1 97 ? 8.357 3.536 -10.124 1.00 75.31 97 MET A C 1
ATOM 761 O O . MET A 1 97 ? 9.170 3.511 -11.047 1.00 75.31 97 MET A O 1
ATOM 765 N N . LEU A 1 98 ? 7.059 3.779 -10.327 1.00 76.75 98 LEU A N 1
ATOM 766 C CA . LEU A 1 98 ? 6.507 4.081 -11.644 1.00 76.75 98 LEU A CA 1
ATOM 767 C C . LEU A 1 98 ? 7.012 5.435 -12.153 1.00 76.75 98 LEU A C 1
ATOM 769 O O . LEU A 1 98 ? 7.391 5.533 -13.312 1.00 76.75 98 LEU A O 1
ATOM 773 N N . HIS A 1 99 ? 7.053 6.456 -11.298 1.00 74.31 99 HIS A N 1
ATOM 774 C CA . HIS A 1 99 ? 7.554 7.792 -11.617 1.00 74.31 99 HIS A CA 1
ATOM 775 C C . HIS A 1 99 ? 9.061 7.785 -11.871 1.00 74.31 99 HIS A C 1
ATOM 777 O O . HIS A 1 99 ? 9.506 8.357 -12.862 1.00 74.31 99 HIS A O 1
ATOM 783 N N . GLY A 1 100 ? 9.831 7.048 -11.070 1.00 78.25 100 GLY A N 1
ATOM 784 C CA . GLY A 1 100 ? 11.255 6.825 -11.302 1.00 78.25 100 GLY A CA 1
ATOM 785 C C . GLY A 1 100 ? 11.508 6.156 -12.652 1.00 78.25 100 GLY A C 1
ATOM 786 O O . GLY A 1 100 ? 12.304 6.656 -13.445 1.00 78.25 100 GLY A O 1
ATOM 787 N N . LYS A 1 101 ? 10.760 5.089 -12.975 1.00 81.62 101 LYS A N 1
ATOM 788 C CA . LYS A 1 101 ? 10.883 4.420 -14.279 1.00 81.62 101 LYS A CA 1
ATOM 789 C C . LYS A 1 101 ? 10.430 5.312 -15.438 1.00 81.62 101 LYS A C 1
ATOM 791 O O . LYS A 1 101 ? 11.057 5.291 -16.490 1.00 81.62 101 LYS A O 1
ATOM 796 N N . ARG A 1 102 ? 9.381 6.119 -15.254 1.00 80.88 102 ARG A N 1
ATOM 797 C CA . ARG A 1 102 ? 8.933 7.115 -16.242 1.00 80.88 102 ARG A CA 1
ATOM 798 C C . ARG A 1 102 ? 9.994 8.181 -16.492 1.00 80.88 102 ARG A C 1
ATOM 800 O O . ARG A 1 102 ? 10.255 8.493 -17.646 1.00 80.88 102 ARG A O 1
ATOM 807 N N . SER A 1 103 ? 10.624 8.700 -15.441 1.00 79.69 103 SER A N 1
ATOM 808 C CA . SER A 1 103 ? 11.701 9.689 -15.544 1.00 79.69 103 SER A CA 1
ATOM 809 C C . SER A 1 103 ? 12.900 9.135 -16.321 1.00 79.69 103 SER A C 1
ATOM 811 O O . SER A 1 103 ? 13.376 9.775 -17.258 1.00 79.69 103 SER A O 1
ATOM 813 N N . GLU A 1 104 ? 13.314 7.902 -16.011 1.00 86.06 104 GLU A N 1
ATOM 814 C CA . GLU A 1 104 ? 14.369 7.186 -16.741 1.00 86.06 104 GLU A CA 1
ATOM 815 C C . GLU A 1 104 ? 14.007 7.019 -18.227 1.00 86.06 104 GLU A C 1
ATOM 817 O O . GLU A 1 104 ? 14.766 7.434 -19.098 1.00 86.06 104 GLU A O 1
ATOM 822 N N . VAL A 1 105 ? 12.803 6.517 -18.526 1.00 86.25 105 VAL A N 1
ATOM 823 C CA . VAL A 1 105 ? 12.336 6.305 -19.908 1.00 86.25 105 VAL A CA 1
ATOM 824 C C . VAL A 1 105 ? 12.242 7.615 -20.696 1.00 86.25 105 VAL A C 1
ATOM 826 O O . VAL A 1 105 ? 12.604 7.646 -21.870 1.00 86.25 105 VAL A O 1
ATOM 829 N N . ILE A 1 106 ? 11.768 8.700 -20.078 1.00 82.88 106 ILE A N 1
ATOM 830 C CA . ILE A 1 106 ? 11.669 10.017 -20.725 1.00 82.88 106 ILE A CA 1
ATOM 831 C C . ILE A 1 106 ? 13.067 10.597 -20.990 1.00 82.88 106 ILE A C 1
ATOM 833 O O . ILE A 1 106 ? 13.292 11.184 -22.050 1.00 82.88 106 ILE A O 1
ATOM 837 N N . SER A 1 107 ? 14.009 10.414 -20.062 1.00 83.56 107 SER A N 1
ATOM 838 C CA . SER A 1 107 ? 15.405 10.828 -20.234 1.00 83.56 107 SER A CA 1
ATOM 839 C C . SER A 1 107 ? 16.087 10.069 -21.377 1.00 83.56 107 SER A C 1
ATOM 841 O O . SER A 1 107 ? 16.712 10.684 -22.243 1.00 83.56 107 SER A O 1
ATOM 843 N N . ASP A 1 108 ? 15.924 8.749 -21.423 1.00 87.25 108 ASP A N 1
ATOM 844 C CA . ASP A 1 108 ? 16.489 7.904 -22.480 1.00 87.25 108 ASP A CA 1
ATOM 845 C C . ASP A 1 108 ? 15.859 8.211 -23.847 1.00 87.25 108 ASP A C 1
ATOM 847 O O . ASP A 1 108 ? 16.561 8.302 -24.857 1.00 87.25 108 ASP A O 1
ATOM 851 N N . LEU A 1 109 ? 14.543 8.461 -23.886 1.00 85.75 109 LEU A N 1
ATOM 852 C CA . LEU A 1 109 ? 13.848 8.908 -25.094 1.00 85.75 109 LEU A CA 1
ATOM 853 C C . LEU A 1 109 ? 14.444 10.214 -25.626 1.00 85.75 109 LEU A C 1
ATOM 855 O O . LEU A 1 109 ? 14.703 10.345 -26.823 1.00 85.75 109 LEU A O 1
ATOM 859 N N . HIS A 1 110 ? 14.668 11.180 -24.738 1.00 81.38 110 HIS A N 1
ATOM 860 C CA . HIS A 1 110 ? 15.269 12.457 -25.094 1.00 81.38 110 HIS A CA 1
ATOM 861 C C . HIS A 1 110 ? 16.680 12.281 -25.676 1.00 81.38 110 HIS A C 1
ATOM 863 O O . HIS A 1 110 ? 17.000 12.918 -26.681 1.00 81.38 110 HIS A O 1
ATOM 869 N N . ALA A 1 111 ? 17.503 11.404 -25.091 1.00 85.81 111 ALA A N 1
ATOM 870 C CA . ALA A 1 111 ? 18.837 11.094 -25.604 1.00 85.81 111 ALA A CA 1
ATOM 871 C C . ALA A 1 111 ? 18.777 10.475 -27.013 1.00 85.81 111 ALA A C 1
ATOM 873 O O . ALA A 1 111 ? 19.424 10.974 -27.932 1.00 85.81 111 ALA A O 1
ATOM 874 N N . HIS A 1 112 ? 17.925 9.466 -27.221 1.00 84.19 112 HIS A N 1
ATOM 875 C CA . HIS A 1 112 ? 17.762 8.827 -28.530 1.00 84.19 112 HIS A CA 1
ATOM 876 C C . HIS A 1 112 ? 17.221 9.776 -29.611 1.00 84.19 112 HIS A C 1
ATOM 878 O O . HIS A 1 112 ? 17.629 9.691 -30.774 1.00 84.19 112 HIS A O 1
ATOM 884 N N . LEU A 1 113 ? 16.327 10.699 -29.242 1.00 80.00 113 LEU A N 1
ATOM 885 C CA . LEU A 1 113 ? 15.857 11.752 -30.143 1.00 80.00 113 LEU A CA 1
ATOM 886 C C . LEU A 1 113 ? 16.997 12.700 -30.528 1.00 80.00 113 LEU A C 1
ATOM 888 O O . LEU A 1 113 ? 17.174 12.978 -31.712 1.00 80.00 113 LEU A O 1
ATOM 892 N N . GLN A 1 114 ? 17.795 13.162 -29.562 1.00 80.19 114 GLN A N 1
ATOM 893 C CA . GLN A 1 114 ? 18.938 14.035 -29.840 1.00 80.19 114 GLN A CA 1
ATOM 894 C C . GLN A 1 114 ? 19.979 13.372 -30.742 1.00 80.19 114 GLN A C 1
ATOM 896 O O . GLN A 1 114 ? 20.436 14.016 -31.685 1.00 80.19 114 GLN A O 1
ATOM 901 N N . ASP A 1 115 ? 20.300 12.101 -30.503 1.00 82.38 115 ASP A N 1
ATOM 902 C CA . ASP A 1 115 ? 21.227 11.345 -31.349 1.00 82.38 115 ASP A CA 1
ATOM 903 C C . ASP A 1 115 ? 20.720 11.289 -32.794 1.00 82.38 115 ASP A C 1
ATOM 905 O O . ASP A 1 115 ? 21.445 11.621 -33.732 1.00 82.38 115 ASP A O 1
ATOM 909 N N . THR A 1 116 ? 19.443 10.942 -32.977 1.00 78.69 116 THR A N 1
ATOM 910 C CA . THR A 1 116 ? 18.823 10.841 -34.307 1.00 78.69 116 THR A CA 1
ATOM 911 C C . THR A 1 116 ? 18.856 12.183 -35.041 1.00 78.69 116 THR A C 1
ATOM 913 O O . THR A 1 116 ? 19.220 12.240 -36.213 1.00 78.69 116 THR A O 1
ATOM 916 N N . ILE A 1 117 ? 18.551 13.280 -34.346 1.00 76.31 117 ILE A N 1
ATOM 917 C CA . ILE A 1 117 ? 18.569 14.636 -34.914 1.00 76.31 117 ILE A CA 1
ATOM 918 C C . ILE A 1 117 ? 19.987 15.087 -35.248 1.00 76.31 117 ILE A C 1
ATOM 920 O O . ILE A 1 117 ? 20.204 15.704 -36.288 1.00 76.31 117 ILE A O 1
ATOM 924 N N . MET A 1 118 ? 20.959 14.783 -34.387 1.00 80.94 118 MET A N 1
ATOM 925 C CA . MET A 1 118 ? 22.365 15.093 -34.626 1.00 80.94 118 MET A CA 1
ATOM 926 C C . MET A 1 118 ? 22.846 14.417 -35.914 1.00 80.94 118 MET A C 1
ATOM 928 O O . MET A 1 118 ? 23.419 15.086 -36.775 1.00 80.94 118 MET A O 1
ATOM 932 N N . PHE A 1 119 ? 22.562 13.122 -36.089 1.00 76.56 119 PHE A N 1
ATOM 933 C CA . PHE A 1 119 ? 22.916 12.406 -37.317 1.00 76.56 119 PHE A CA 1
ATOM 934 C C . PHE A 1 119 ? 22.125 12.896 -38.534 1.00 76.56 119 PHE A C 1
ATOM 936 O O . PHE A 1 119 ? 22.692 12.988 -39.619 1.00 76.56 119 PHE A O 1
ATOM 943 N N . LEU A 1 120 ? 20.856 13.279 -38.366 1.00 74.56 120 LEU A N 1
ATOM 944 C CA . LEU A 1 120 ? 20.043 13.838 -39.447 1.00 74.56 120 LEU A CA 1
ATOM 945 C C . LEU A 1 120 ? 20.580 15.201 -39.914 1.00 74.56 120 LEU A C 1
ATOM 947 O O . LEU A 1 120 ? 20.655 15.467 -41.112 1.00 74.56 120 LEU A O 1
ATOM 951 N N . ARG A 1 121 ? 21.026 16.050 -38.982 1.00 71.75 121 ARG A N 1
ATOM 952 C CA . ARG A 1 121 ? 21.672 17.331 -39.295 1.00 71.75 121 ARG A CA 1
ATOM 953 C C . ARG A 1 121 ? 23.006 17.119 -40.011 1.00 71.75 121 ARG A C 1
ATOM 955 O O . ARG A 1 121 ? 23.266 17.802 -40.996 1.00 71.75 121 ARG A O 1
ATOM 962 N N . HIS A 1 122 ? 23.816 16.157 -39.562 1.00 73.69 122 HIS A N 1
ATOM 963 C CA . HIS A 1 122 ? 25.045 15.766 -40.261 1.00 73.69 122 HIS A CA 1
ATOM 964 C C . HIS A 1 122 ? 24.786 15.189 -41.656 1.00 73.69 122 HIS A C 1
ATOM 966 O O . HIS A 1 122 ? 25.657 15.299 -42.511 1.00 73.69 122 HIS A O 1
ATOM 972 N N . TYR A 1 123 ? 23.612 14.592 -41.881 1.00 65.94 123 TYR A N 1
ATOM 973 C CA . TYR A 1 123 ? 23.205 14.094 -43.191 1.00 65.94 123 TYR A CA 1
ATOM 974 C C . TYR A 1 123 ? 22.846 15.225 -44.172 1.00 65.94 123 TYR A C 1
ATOM 976 O O . TYR A 1 123 ? 23.156 15.155 -45.360 1.00 65.94 123 TYR A O 1
ATOM 984 N N . TYR A 1 124 ? 22.184 16.276 -43.683 1.00 65.00 124 TYR A N 1
ATOM 985 C CA . TYR A 1 124 ? 21.724 17.387 -44.521 1.00 65.00 124 TYR A CA 1
ATOM 986 C C . TYR A 1 124 ? 22.812 18.443 -44.784 1.00 65.00 124 TYR A C 1
ATOM 988 O O . TYR A 1 124 ? 22.850 19.054 -45.852 1.00 65.00 124 TYR A O 1
ATOM 996 N N . ASP A 1 125 ? 23.722 18.649 -43.830 1.00 68.88 125 ASP A N 1
ATOM 997 C CA . ASP A 1 125 ? 24.935 19.434 -44.045 1.00 68.88 125 ASP A CA 1
ATOM 998 C C . ASP A 1 125 ? 25.883 18.593 -44.916 1.00 68.88 125 ASP A C 1
ATOM 1000 O O . ASP A 1 125 ? 26.255 17.495 -44.520 1.00 68.88 125 ASP A O 1
ATOM 1004 N N . ALA A 1 126 ? 26.223 19.053 -46.124 1.00 57.62 126 ALA A N 1
ATOM 1005 C CA . ALA A 1 126 ? 26.766 18.286 -47.264 1.00 57.62 126 ALA A CA 1
ATOM 1006 C C . ALA A 1 126 ? 28.147 17.588 -47.075 1.00 57.62 126 ALA A C 1
ATOM 1008 O O . ALA A 1 126 ? 28.867 17.334 -48.041 1.00 57.62 126 ALA A O 1
ATOM 1009 N N . SER A 1 127 ? 28.528 17.265 -45.842 1.00 57.62 127 SER A N 1
ATOM 1010 C CA . SER A 1 127 ? 29.792 16.675 -45.392 1.00 57.62 127 SER A CA 1
ATOM 1011 C C . SER A 1 127 ? 29.767 15.140 -45.283 1.00 57.62 127 SER A C 1
ATOM 1013 O O . SER A 1 127 ? 30.679 14.557 -44.699 1.00 57.62 127 SER A O 1
ATOM 1015 N N . CYS A 1 128 ? 28.737 14.468 -45.804 1.00 56.00 128 CYS A N 1
ATOM 1016 C CA . CYS A 1 128 ? 28.487 13.049 -45.538 1.00 56.00 128 CYS A CA 1
ATOM 1017 C C . CYS A 1 128 ? 29.565 12.111 -46.093 1.00 56.00 128 CYS A C 1
ATOM 1019 O O . CYS A 1 128 ? 29.773 12.019 -47.306 1.00 56.00 128 CYS A O 1
ATOM 1021 N N . SER A 1 129 ? 30.163 11.314 -45.207 1.00 61.41 129 SER A N 1
ATOM 1022 C CA . SER A 1 129 ? 30.818 10.062 -45.583 1.00 61.41 129 SER A CA 1
ATOM 1023 C C . SER A 1 129 ? 29.777 8.938 -45.646 1.00 61.41 129 SER A C 1
ATOM 1025 O O . SER A 1 129 ? 28.754 8.990 -44.966 1.00 61.41 129 SER A O 1
ATOM 1027 N N . HIS A 1 130 ? 30.024 7.879 -46.427 1.00 59.47 130 HIS A N 1
ATOM 1028 C CA . HIS A 1 130 ? 29.101 6.736 -46.556 1.00 59.47 130 HIS A CA 1
ATOM 1029 C C . HIS A 1 130 ? 28.719 6.122 -45.190 1.00 59.47 130 HIS A C 1
ATOM 1031 O O . HIS A 1 130 ? 27.597 5.665 -45.006 1.00 59.47 130 HIS A O 1
ATOM 1037 N N . GLY A 1 131 ? 29.620 6.206 -44.202 1.00 62.16 131 GLY A N 1
ATOM 1038 C CA . GLY A 1 131 ? 29.383 5.727 -42.838 1.00 62.16 131 GLY A CA 1
ATOM 1039 C C . GLY A 1 131 ? 28.449 6.587 -41.976 1.00 62.16 131 GLY A C 1
ATOM 1040 O O . GLY A 1 131 ? 28.105 6.162 -40.877 1.00 62.16 131 GLY A O 1
ATOM 1041 N N . ASP A 1 132 ? 28.035 7.776 -42.420 1.00 68.94 132 ASP A N 1
ATOM 1042 C CA . ASP A 1 132 ? 27.121 8.634 -41.650 1.00 68.94 132 ASP A CA 1
ATOM 1043 C C . ASP A 1 132 ? 25.647 8.282 -41.909 1.00 68.94 132 ASP A C 1
ATOM 1045 O O . ASP A 1 132 ? 24.824 8.382 -41.000 1.00 68.94 132 ASP A O 1
ATOM 1049 N N . PHE A 1 133 ? 25.330 7.742 -43.094 1.00 68.75 133 PHE A N 1
ATOM 1050 C CA . PHE A 1 133 ? 24.015 7.158 -43.380 1.00 68.75 133 PHE A CA 1
ATOM 1051 C C . PHE A 1 133 ? 23.774 5.878 -42.566 1.00 68.75 133 PHE A C 1
ATOM 1053 O O . PHE A 1 133 ? 22.697 5.699 -41.999 1.00 68.75 133 PHE A O 1
ATOM 1060 N N . ASP A 1 134 ? 24.796 5.025 -42.431 1.00 78.19 134 ASP A N 1
ATOM 1061 C CA . ASP A 1 134 ? 24.713 3.812 -41.609 1.00 78.19 134 ASP A CA 1
ATOM 1062 C C . ASP A 1 134 ? 24.440 4.149 -40.134 1.00 78.19 134 ASP A C 1
ATOM 1064 O O . ASP A 1 134 ? 23.589 3.522 -39.502 1.00 78.19 134 ASP A O 1
ATOM 1068 N N . LYS A 1 135 ? 25.093 5.190 -39.596 1.00 79.19 135 LYS A N 1
ATOM 1069 C CA . LYS A 1 135 ? 24.868 5.674 -38.220 1.00 79.19 135 LYS A CA 1
ATOM 1070 C C . LYS A 1 135 ? 23.495 6.316 -38.027 1.00 79.19 135 LYS A C 1
ATOM 1072 O O . LYS A 1 135 ? 22.890 6.145 -36.965 1.00 79.19 135 LYS A O 1
ATOM 1077 N N . LEU A 1 136 ? 22.996 7.042 -39.030 1.00 76.12 136 LEU A N 1
ATOM 1078 C CA . LEU A 1 136 ? 21.643 7.601 -39.016 1.00 76.12 136 LEU A CA 1
ATOM 1079 C C . LEU A 1 136 ? 20.598 6.481 -38.984 1.00 76.12 136 LEU A C 1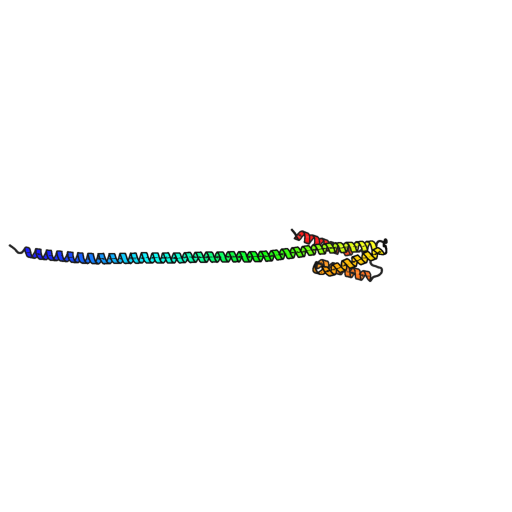
ATOM 1081 O O . LEU A 1 136 ? 19.692 6.497 -38.147 1.00 76.12 136 LEU A O 1
ATOM 1085 N N . ASN A 1 137 ? 20.758 5.475 -39.843 1.00 78.00 137 ASN A N 1
ATOM 1086 C CA . ASN A 1 137 ? 19.883 4.311 -39.879 1.00 78.00 137 ASN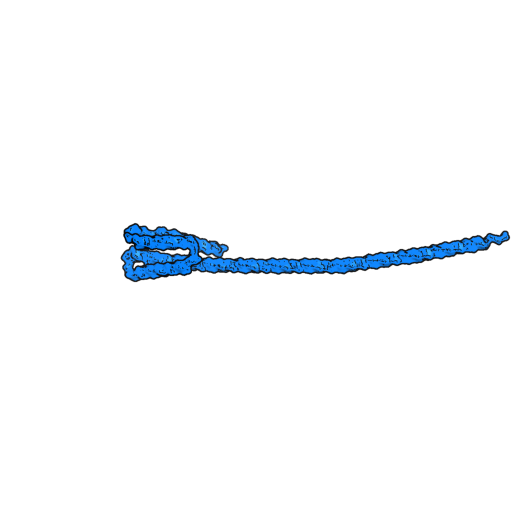 A CA 1
ATOM 1087 C C . ASN A 1 137 ? 19.946 3.520 -38.559 1.00 78.00 137 ASN A C 1
ATOM 1089 O O . ASN A 1 137 ? 18.912 3.182 -37.986 1.00 78.00 137 ASN A O 1
ATOM 1093 N N . GLU A 1 138 ? 21.145 3.296 -38.012 1.00 84.62 138 GLU A N 1
ATOM 1094 C CA . GLU A 1 138 ? 21.329 2.623 -36.721 1.00 84.62 138 GLU A CA 1
ATOM 1095 C C . GLU A 1 138 ? 20.630 3.374 -35.574 1.00 84.62 138 GLU A C 1
ATOM 1097 O O . GLU A 1 138 ? 19.946 2.761 -34.751 1.00 84.62 138 GLU A O 1
ATOM 1102 N N . SER A 1 139 ? 20.757 4.700 -35.525 1.00 78.25 139 SER A N 1
ATOM 1103 C CA . SER A 1 139 ? 20.150 5.528 -34.472 1.00 78.25 139 SER A CA 1
ATOM 1104 C C . SER A 1 139 ? 18.624 5.573 -34.585 1.00 78.25 139 SER A C 1
ATOM 1106 O O . SER A 1 139 ? 17.923 5.431 -33.583 1.00 78.25 139 SER A O 1
ATOM 1108 N N . THR A 1 140 ? 18.103 5.631 -35.812 1.00 75.44 140 THR A N 1
ATOM 1109 C CA . THR A 1 140 ? 16.661 5.558 -36.098 1.00 75.44 140 THR A CA 1
ATOM 1110 C C . THR A 1 140 ? 16.078 4.189 -35.710 1.00 75.44 140 THR A C 1
ATOM 1112 O O . THR A 1 140 ? 14.993 4.091 -35.125 1.00 75.44 140 THR A O 1
ATOM 1115 N N . LEU A 1 141 ? 16.822 3.104 -35.952 1.00 78.69 141 LEU A N 1
ATOM 1116 C CA . LEU A 1 141 ? 16.453 1.756 -35.509 1.00 78.69 141 LEU A CA 1
ATOM 1117 C C . LEU A 1 141 ? 16.497 1.611 -33.980 1.00 78.69 141 LEU A C 1
ATOM 1119 O O . LEU A 1 141 ? 15.643 0.932 -33.405 1.00 78.69 141 LEU A O 1
ATOM 1123 N N . LYS A 1 142 ? 17.457 2.242 -33.296 1.00 84.69 142 LYS A N 1
ATOM 1124 C CA . LYS A 1 142 ? 17.509 2.260 -31.824 1.00 84.69 142 LYS A CA 1
ATOM 1125 C C . LYS A 1 142 ? 16.314 3.005 -31.234 1.00 84.69 142 LYS A C 1
ATOM 1127 O O . LYS A 1 142 ? 15.645 2.451 -30.364 1.00 84.69 142 LYS A O 1
ATOM 1132 N N . LEU A 1 143 ? 15.999 4.191 -31.754 1.00 81.44 143 LEU A N 1
ATOM 1133 C CA . LEU A 1 143 ? 14.856 4.993 -31.315 1.00 81.44 143 LEU A CA 1
ATOM 1134 C C . LEU A 1 143 ? 13.524 4.250 -31.520 1.00 81.44 143 LEU A C 1
ATOM 1136 O O . LEU A 1 143 ? 12.736 4.130 -30.584 1.00 81.44 143 LEU A O 1
ATOM 1140 N N . SER A 1 144 ? 13.289 3.688 -32.709 1.00 77.75 144 SER A N 1
ATOM 1141 C CA . SER A 1 144 ? 12.052 2.944 -33.002 1.00 77.75 144 SER A CA 1
ATOM 1142 C C . SER A 1 144 ? 11.892 1.688 -32.134 1.00 77.75 144 SER A C 1
ATOM 1144 O O . SER A 1 144 ? 10.804 1.418 -31.619 1.00 77.75 144 SER A O 1
ATOM 1146 N N . ASN A 1 145 ? 12.974 0.937 -31.899 1.00 84.44 145 ASN A N 1
ATOM 1147 C CA . ASN A 1 145 ? 12.944 -0.205 -30.984 1.00 84.44 145 ASN A CA 1
ATOM 1148 C C . ASN A 1 145 ? 12.687 0.228 -29.534 1.00 84.44 145 ASN A C 1
ATOM 1150 O O . ASN A 1 145 ? 11.911 -0.429 -28.837 1.00 84.44 145 ASN A O 1
ATOM 1154 N N . PHE A 1 146 ? 13.301 1.327 -29.091 1.00 84.81 146 PHE A N 1
ATOM 1155 C CA . PHE A 1 146 ? 13.107 1.874 -27.751 1.00 84.81 146 PHE A CA 1
ATOM 1156 C C . PHE A 1 146 ? 11.650 2.294 -27.517 1.00 84.81 146 PHE A C 1
ATOM 1158 O O . PHE A 1 146 ? 11.056 1.910 -26.507 1.00 84.81 146 PHE A O 1
ATOM 1165 N N . LEU A 1 147 ? 11.050 3.003 -28.477 1.00 81.25 147 LEU A N 1
ATOM 1166 C CA . LEU A 1 147 ? 9.647 3.418 -28.437 1.00 81.25 147 LEU A CA 1
ATOM 1167 C C . LEU A 1 147 ? 8.696 2.220 -28.393 1.00 81.25 147 LEU A C 1
ATOM 1169 O O . LEU A 1 147 ? 7.772 2.194 -27.583 1.00 81.25 147 LEU A O 1
ATOM 1173 N N . ARG A 1 148 ? 8.960 1.180 -29.193 1.00 78.81 148 ARG A N 1
ATOM 1174 C CA . ARG A 1 148 ? 8.140 -0.040 -29.200 1.00 78.81 148 ARG A CA 1
ATOM 1175 C C . ARG A 1 148 ? 8.144 -0.761 -27.849 1.00 78.81 148 ARG A C 1
ATOM 1177 O O . ARG A 1 148 ? 7.111 -1.287 -27.444 1.00 78.81 148 ARG A O 1
ATOM 1184 N N . VAL A 1 149 ? 9.292 -0.822 -27.172 1.00 82.56 149 VAL A N 1
ATOM 1185 C CA . VAL A 1 149 ? 9.442 -1.550 -25.898 1.00 82.56 149 VAL A CA 1
ATOM 1186 C C . VAL A 1 149 ? 8.916 -0.737 -24.714 1.00 82.56 149 VAL A C 1
ATOM 1188 O O . VAL A 1 149 ? 8.296 -1.304 -23.816 1.00 82.56 149 VAL A O 1
ATOM 1191 N N . ASN A 1 150 ? 9.124 0.581 -24.715 1.00 82.00 150 ASN A N 1
ATOM 1192 C CA . ASN A 1 150 ? 8.814 1.436 -23.568 1.00 82.00 150 ASN A CA 1
ATOM 1193 C C . ASN A 1 150 ? 7.486 2.196 -23.681 1.00 82.00 150 ASN A C 1
ATOM 1195 O O . ASN A 1 150 ? 7.168 2.973 -22.784 1.00 82.00 150 ASN A O 1
ATOM 1199 N N . ARG A 1 151 ? 6.680 1.931 -24.721 1.00 73.94 151 ARG A N 1
ATOM 1200 C CA . ARG A 1 151 ? 5.394 2.601 -24.993 1.00 73.94 151 ARG A CA 1
ATOM 1201 C C . ARG A 1 151 ? 4.477 2.711 -23.771 1.00 73.94 151 ARG A C 1
ATOM 1203 O O . ARG A 1 151 ? 3.915 3.764 -23.526 1.00 73.94 151 ARG A O 1
ATOM 1210 N N . LEU A 1 152 ? 4.396 1.659 -22.951 1.00 76.06 152 LEU A N 1
ATOM 1211 C CA . LEU A 1 152 ? 3.555 1.619 -21.743 1.00 76.06 152 LEU A CA 1
ATOM 1212 C C . LEU A 1 152 ? 3.929 2.676 -20.683 1.00 76.06 152 LEU A C 1
ATOM 1214 O O . LEU A 1 152 ? 3.117 3.013 -19.821 1.00 76.06 152 LEU A O 1
ATOM 1218 N N . PHE A 1 153 ? 5.172 3.154 -20.703 1.00 78.81 153 PHE A N 1
ATOM 1219 C CA . PHE A 1 153 ? 5.696 4.109 -19.731 1.00 78.81 153 PHE A CA 1
ATOM 1220 C C . PHE A 1 153 ? 5.672 5.552 -20.242 1.00 78.81 153 PHE A C 1
ATOM 1222 O O . PHE A 1 153 ? 5.958 6.458 -19.459 1.00 78.81 153 PHE A O 1
ATOM 1229 N N . LEU A 1 154 ? 5.327 5.787 -21.511 1.00 77.44 154 LEU A N 1
ATOM 1230 C CA . LEU A 1 154 ? 5.201 7.141 -22.038 1.00 77.44 154 LEU A CA 1
ATOM 1231 C C . LEU A 1 154 ? 3.865 7.765 -21.584 1.00 77.44 154 LEU A C 1
ATOM 1233 O O . LEU A 1 154 ? 2.854 7.071 -21.513 1.00 77.44 154 LEU A O 1
ATOM 1237 N N . PRO A 1 155 ? 3.843 9.067 -21.251 1.00 75.50 155 PRO A N 1
ATOM 1238 C CA . PRO A 1 155 ? 2.602 9.816 -21.080 1.00 75.50 155 PRO A CA 1
ATOM 1239 C C . PRO A 1 155 ? 1.836 9.945 -22.404 1.00 75.50 155 PRO A C 1
ATOM 1241 O O . PRO A 1 155 ? 2.460 10.195 -23.437 1.00 75.50 155 PRO A O 1
ATOM 1244 N N . ASP A 1 156 ? 0.502 9.898 -22.346 1.00 74.81 156 ASP A N 1
ATOM 1245 C CA . ASP A 1 156 ? -0.395 10.014 -23.510 1.00 74.81 156 ASP A CA 1
ATOM 1246 C C . ASP A 1 156 ? -0.071 11.245 -24.389 1.00 74.81 156 ASP A C 1
ATOM 1248 O O . ASP A 1 156 ? -0.029 11.161 -25.615 1.00 74.81 156 ASP A O 1
ATOM 1252 N N . ASP A 1 157 ? 0.254 12.386 -23.766 1.00 73.19 157 ASP A N 1
ATOM 1253 C CA . ASP A 1 157 ? 0.623 13.635 -24.454 1.00 73.19 157 ASP A CA 1
ATOM 1254 C C . ASP A 1 157 ? 1.921 13.529 -25.281 1.00 73.19 157 ASP A C 1
ATOM 1256 O O . ASP A 1 157 ? 2.097 14.260 -26.261 1.00 73.19 157 ASP A O 1
ATOM 1260 N N . ILE A 1 158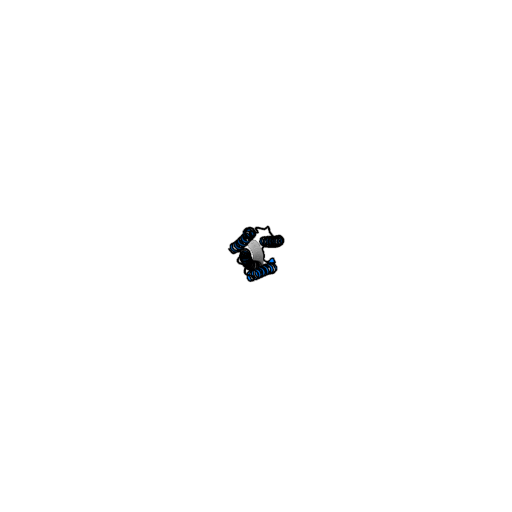 ? 2.866 12.682 -24.855 1.00 72.94 158 ILE A N 1
ATOM 1261 C CA . ILE A 1 158 ? 4.148 12.461 -25.542 1.00 72.94 158 ILE A CA 1
ATOM 1262 C C . ILE A 1 158 ? 3.971 11.402 -26.627 1.00 72.94 158 ILE A C 1
ATOM 1264 O O . ILE A 1 158 ? 4.507 11.574 -27.718 1.00 72.94 158 ILE A O 1
ATOM 1268 N N . GLU A 1 159 ? 3.192 10.355 -26.358 1.00 73.00 159 GLU A N 1
ATOM 1269 C CA . GLU A 1 159 ? 2.882 9.297 -27.323 1.00 73.00 159 GLU A CA 1
ATOM 1270 C C . GLU A 1 159 ? 2.259 9.868 -28.603 1.00 73.00 159 GLU A C 1
ATOM 1272 O O . GLU A 1 159 ? 2.793 9.652 -29.687 1.00 73.00 159 GLU A O 1
ATOM 1277 N N . VAL A 1 160 ? 1.225 10.710 -28.476 1.00 76.88 160 VAL A N 1
ATOM 1278 C CA . VAL A 1 160 ? 0.562 11.351 -29.628 1.00 76.88 160 VAL A CA 1
ATOM 1279 C C . VAL A 1 160 ? 1.536 12.193 -30.457 1.00 76.88 160 VAL A C 1
ATOM 1281 O O . VAL A 1 160 ? 1.438 12.237 -31.679 1.00 76.88 160 VAL A O 1
ATOM 1284 N N . LYS A 1 161 ? 2.490 12.867 -29.806 1.00 77.12 161 LYS A N 1
ATOM 1285 C CA . LYS A 1 161 ? 3.473 13.718 -30.494 1.00 77.12 161 LYS A CA 1
ATOM 1286 C C . LYS A 1 161 ? 4.578 12.923 -31.172 1.00 77.12 161 LYS A C 1
ATOM 1288 O O . LYS A 1 161 ? 5.105 13.378 -32.180 1.00 77.12 161 LYS A O 1
ATOM 1293 N N . VAL A 1 162 ? 4.963 11.786 -30.599 1.00 74.31 162 VAL A N 1
ATOM 1294 C CA . VAL A 1 162 ? 5.927 10.875 -31.220 1.00 74.31 162 VAL A CA 1
ATOM 1295 C C . VAL A 1 162 ? 5.302 10.220 -32.448 1.00 74.31 162 VAL A C 1
ATOM 1297 O O . VAL A 1 162 ? 5.955 10.182 -33.485 1.00 74.31 162 VAL A O 1
ATOM 1300 N N . ASP A 1 163 ? 4.043 9.788 -32.358 1.00 74.44 163 ASP A N 1
ATOM 1301 C CA . ASP A 1 163 ? 3.312 9.216 -33.491 1.00 74.44 163 ASP A CA 1
ATOM 1302 C C . ASP A 1 163 ? 3.124 10.258 -34.614 1.00 74.44 163 ASP A C 1
ATOM 1304 O O . ASP A 1 163 ? 3.489 9.986 -35.754 1.00 74.44 163 ASP A O 1
ATOM 1308 N N . ASP A 1 164 ? 2.697 11.489 -34.287 1.00 78.69 164 ASP A N 1
ATOM 1309 C CA . ASP A 1 164 ? 2.570 12.601 -35.253 1.00 78.69 164 ASP A CA 1
ATOM 1310 C C . ASP A 1 164 ? 3.905 12.936 -35.943 1.00 78.69 164 ASP A C 1
ATOM 1312 O O . ASP A 1 164 ? 3.951 13.222 -37.139 1.00 78.69 164 ASP A O 1
ATOM 1316 N N . LEU A 1 165 ? 5.015 12.865 -35.204 1.00 69.81 165 LEU A N 1
ATOM 1317 C CA . LEU A 1 165 ? 6.349 13.070 -35.761 1.00 69.81 165 LEU A CA 1
ATOM 1318 C C . LEU A 1 165 ? 6.773 11.912 -36.677 1.00 69.81 165 LEU A C 1
ATOM 1320 O O . LEU A 1 165 ? 7.339 12.145 -37.744 1.00 69.81 165 LEU A O 1
ATOM 1324 N N . CYS A 1 166 ? 6.508 10.667 -36.280 1.00 68.50 166 CYS A N 1
ATOM 1325 C CA . CYS A 1 166 ? 6.794 9.496 -37.102 1.00 68.50 166 CYS A CA 1
ATOM 1326 C C . CYS A 1 166 ? 5.997 9.520 -38.412 1.00 68.50 166 CYS A C 1
ATOM 1328 O O . CYS A 1 166 ? 6.591 9.291 -39.466 1.00 68.50 166 CYS A O 1
ATOM 1330 N N . ASP A 1 167 ? 4.708 9.856 -38.357 1.00 73.50 167 ASP A N 1
ATOM 1331 C CA . ASP A 1 167 ? 3.841 9.961 -39.533 1.00 73.50 167 ASP A CA 1
ATOM 1332 C C . ASP A 1 167 ? 4.334 11.052 -40.495 1.00 73.50 167 ASP A C 1
ATOM 1334 O O . ASP A 1 167 ? 4.452 10.810 -41.695 1.00 73.50 167 ASP A O 1
ATOM 1338 N N . LYS A 1 168 ? 4.756 12.215 -39.982 1.00 69.19 168 LYS A N 1
ATOM 1339 C CA . LYS A 1 168 ? 5.329 13.298 -40.804 1.00 69.19 168 LYS A CA 1
ATOM 1340 C C . LYS A 1 168 ? 6.680 12.950 -41.424 1.00 69.19 168 LYS A C 1
ATOM 1342 O O . LYS A 1 168 ? 6.959 13.336 -42.561 1.00 69.19 168 LYS A O 1
ATOM 1347 N N . ILE A 1 169 ? 7.530 12.207 -40.715 1.00 64.94 169 ILE A N 1
ATOM 1348 C CA . ILE A 1 169 ? 8.800 11.710 -41.268 1.00 64.94 169 ILE A CA 1
ATOM 1349 C C . ILE A 1 169 ? 8.534 10.665 -42.365 1.00 64.94 169 ILE A C 1
ATOM 1351 O O . ILE A 1 169 ? 9.199 10.664 -43.402 1.00 64.94 169 ILE A O 1
ATOM 1355 N N . LEU A 1 170 ? 7.533 9.802 -42.175 1.00 65.25 170 LEU A N 1
ATOM 1356 C CA . LEU A 1 170 ? 7.096 8.842 -43.189 1.00 65.25 170 LEU A CA 1
ATOM 1357 C C . LEU A 1 170 ? 6.526 9.551 -44.423 1.00 65.25 170 LEU A C 1
ATOM 1359 O O . LEU A 1 170 ? 6.953 9.240 -45.535 1.00 65.25 170 LEU A O 1
ATOM 1363 N N . ASP A 1 171 ? 5.661 10.546 -44.247 1.00 64.31 171 ASP A N 1
ATOM 1364 C CA . ASP A 1 171 ? 5.077 11.316 -45.350 1.00 64.31 171 ASP A CA 1
ATOM 1365 C C . ASP A 1 171 ? 6.124 12.157 -46.098 1.00 64.31 171 ASP A C 1
ATOM 1367 O O . ASP A 1 171 ? 6.108 12.227 -47.330 1.00 64.31 171 ASP A O 1
ATOM 1371 N N . SER A 1 172 ? 7.095 12.738 -45.386 1.00 58.03 172 SER A N 1
ATOM 1372 C CA . SER A 1 172 ? 8.189 13.495 -46.008 1.00 58.03 172 SER A CA 1
ATOM 1373 C C . SER A 1 172 ? 9.189 12.616 -46.760 1.00 58.03 172 SER A C 1
ATOM 1375 O O . SER A 1 172 ? 9.754 13.056 -47.760 1.00 58.03 172 SER A O 1
ATOM 1377 N N . SER A 1 173 ? 9.349 11.350 -46.362 1.00 54.94 173 SER A N 1
ATOM 1378 C CA . SER A 1 173 ? 10.150 10.371 -47.110 1.00 54.94 173 SER A CA 1
ATOM 1379 C C . SER A 1 173 ? 9.524 9.957 -48.452 1.00 54.94 173 SER A C 1
ATOM 1381 O O . SER A 1 173 ? 10.240 9.505 -49.345 1.00 54.94 173 SER A O 1
ATOM 1383 N N . GLN A 1 174 ? 8.204 10.120 -48.615 1.00 52.25 174 GLN A N 1
ATOM 1384 C CA . GLN A 1 174 ? 7.469 9.782 -49.844 1.00 52.25 174 GLN A CA 1
ATOM 1385 C C . GLN A 1 174 ? 7.415 10.942 -50.855 1.00 52.25 174 GLN A C 1
ATOM 1387 O O . GLN A 1 174 ? 7.139 10.721 -52.035 1.00 52.25 174 GLN A O 1
ATOM 1392 N N . LEU A 1 175 ? 7.698 12.173 -50.422 1.00 44.50 175 LEU A N 1
ATOM 1393 C CA . LEU A 1 175 ? 7.729 13.370 -51.261 1.00 44.50 175 LEU A CA 1
ATOM 1394 C C . LEU A 1 175 ? 9.180 13.746 -51.585 1.00 44.50 175 LEU A C 1
ATOM 1396 O O . LEU A 1 175 ? 9.775 14.633 -50.975 1.00 44.50 175 LEU A O 1
ATOM 1400 N N . GLU A 1 176 ? 9.754 13.093 -52.599 1.00 49.34 176 GLU A N 1
ATOM 1401 C CA . GLU A 1 176 ? 10.946 13.618 -53.267 1.00 49.34 176 GLU A CA 1
ATOM 1402 C C . GLU A 1 176 ? 10.675 15.066 -53.737 1.00 49.34 176 GLU A C 1
ATOM 1404 O O . GLU A 1 176 ? 9.921 15.277 -54.686 1.00 49.34 176 GLU A O 1
ATOM 1409 N N . LYS A 1 177 ? 11.362 16.0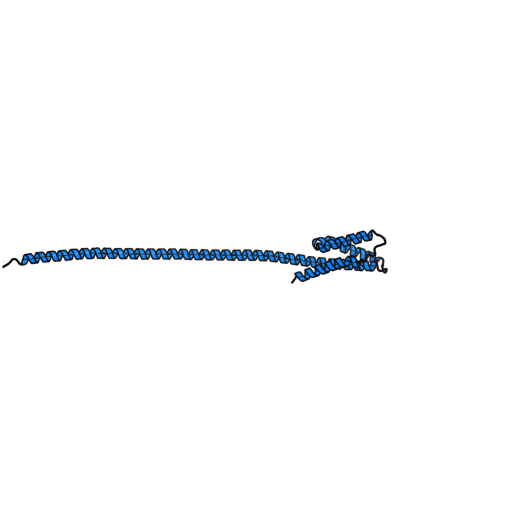29 -53.097 1.00 48.00 177 LYS A N 1
ATOM 1410 C CA . LYS A 1 177 ? 11.850 17.335 -53.613 1.00 48.00 177 LYS A CA 1
ATOM 1411 C C . LYS A 1 177 ? 11.327 18.668 -53.071 1.00 48.00 177 LYS A C 1
ATOM 1413 O O . LYS A 1 177 ? 11.974 19.648 -53.413 1.00 48.00 177 LYS A O 1
ATOM 1418 N N . ASP A 1 178 ? 10.318 18.772 -52.209 1.00 44.09 178 ASP A N 1
ATOM 1419 C CA . ASP A 1 178 ? 9.824 20.124 -51.836 1.00 44.09 178 ASP A CA 1
ATOM 1420 C C . ASP A 1 178 ? 9.679 20.431 -50.344 1.00 44.09 178 ASP A C 1
ATOM 1422 O O . ASP A 1 178 ? 9.082 21.439 -49.966 1.00 44.09 178 ASP A O 1
ATOM 1426 N N . ILE A 1 179 ? 10.263 19.623 -49.464 1.00 47.88 179 ILE A N 1
ATOM 1427 C CA . ILE A 1 179 ? 10.130 19.874 -48.032 1.00 47.88 179 ILE A CA 1
ATOM 1428 C C . ILE A 1 179 ? 11.411 20.531 -47.538 1.00 47.88 179 ILE A C 1
ATOM 1430 O O . ILE A 1 179 ? 12.414 19.879 -47.255 1.00 47.88 179 ILE A O 1
ATOM 1434 N N . ASN A 1 180 ? 11.340 21.854 -47.403 1.00 48.41 180 ASN A N 1
ATOM 1435 C CA . ASN A 1 180 ? 12.065 22.594 -46.378 1.00 48.41 180 ASN A CA 1
ATOM 1436 C C . ASN A 1 180 ? 11.594 22.055 -45.012 1.00 48.41 180 ASN A C 1
ATOM 1438 O O . ASN A 1 180 ? 10.810 22.699 -44.318 1.00 48.41 180 ASN A O 1
ATOM 1442 N N . PHE A 1 181 ? 11.953 20.802 -44.708 1.00 51.25 181 PHE A N 1
ATOM 1443 C CA . PHE A 1 181 ? 11.642 20.128 -43.459 1.00 51.25 181 PHE A CA 1
ATOM 1444 C C . PHE A 1 181 ? 12.592 20.754 -42.465 1.00 51.25 181 PHE A C 1
ATOM 1446 O O . PHE A 1 181 ? 13.723 20.301 -42.283 1.00 51.25 181 PHE A O 1
ATOM 1453 N N . ASP A 1 182 ? 12.167 21.883 -41.910 1.00 57.28 182 ASP A N 1
ATOM 1454 C CA . ASP A 1 182 ? 12.871 22.502 -40.811 1.00 57.28 182 ASP A CA 1
ATOM 1455 C C . ASP A 1 182 ? 12.623 21.606 -39.595 1.00 57.28 182 ASP A C 1
ATOM 1457 O O . ASP A 1 182 ? 11.707 21.808 -38.796 1.00 57.28 182 ASP A O 1
ATOM 1461 N N . VAL A 1 183 ? 13.424 20.534 -39.532 1.00 56.69 183 VAL A N 1
ATOM 1462 C CA . VAL A 1 183 ? 13.514 19.531 -38.461 1.00 56.69 183 VAL A CA 1
ATOM 1463 C C . VAL A 1 183 ? 13.407 20.215 -37.093 1.00 56.69 183 VAL A C 1
ATOM 1465 O O . VAL A 1 183 ? 12.859 19.669 -36.138 1.00 56.69 183 VAL A O 1
ATOM 1468 N N . GLU A 1 184 ? 13.929 21.435 -36.998 1.00 55.69 184 GLU A N 1
ATOM 1469 C CA . GLU A 1 184 ? 14.010 22.237 -35.792 1.00 55.69 184 GLU A CA 1
ATOM 1470 C C . GLU A 1 184 ? 12.658 22.831 -35.355 1.00 55.69 184 GLU A C 1
ATOM 1472 O O . GLU A 1 184 ? 12.412 22.906 -34.147 1.00 55.69 184 GLU A O 1
ATOM 1477 N N . ASP A 1 185 ? 11.759 23.184 -36.282 1.00 64.06 185 ASP A N 1
ATOM 1478 C CA . ASP A 1 185 ? 10.425 23.725 -35.975 1.00 64.06 185 ASP A CA 1
ATOM 1479 C C . ASP A 1 185 ? 9.415 22.626 -35.604 1.00 64.06 185 ASP A C 1
ATOM 1481 O O . ASP A 1 185 ? 8.601 22.824 -34.695 1.00 64.06 185 ASP A O 1
ATOM 1485 N N . GLU A 1 186 ? 9.504 21.441 -36.216 1.00 65.00 186 GLU A N 1
ATOM 1486 C CA . GLU A 1 186 ? 8.611 20.314 -35.899 1.00 65.00 186 GLU A CA 1
ATOM 1487 C C . GLU A 1 186 ? 8.997 19.564 -34.620 1.00 65.00 186 GLU A C 1
ATOM 1489 O O . GLU A 1 186 ? 8.131 19.065 -33.897 1.00 65.00 186 GLU A O 1
ATOM 1494 N N . ILE A 1 187 ? 10.284 19.529 -34.276 1.00 65.19 187 ILE A N 1
ATOM 1495 C CA . ILE A 1 187 ? 10.761 18.821 -33.085 1.00 65.19 187 ILE A CA 1
ATOM 1496 C C . ILE A 1 187 ? 10.698 19.700 -31.820 1.00 65.19 187 ILE A C 1
ATOM 1498 O O . ILE A 1 187 ? 10.552 19.201 -30.696 1.00 65.19 187 ILE A O 1
ATOM 1502 N N . LYS A 1 188 ? 10.726 21.028 -31.971 1.00 71.50 188 LYS A N 1
ATOM 1503 C CA . LYS A 1 188 ? 10.539 22.004 -30.882 1.00 71.50 188 LYS A CA 1
ATOM 1504 C C . LYS A 1 188 ? 9.331 21.722 -29.976 1.00 71.50 188 LYS A C 1
ATOM 1506 O O . LYS A 1 188 ? 9.507 21.729 -28.751 1.00 71.50 188 LYS A O 1
ATOM 1511 N N . PRO A 1 189 ? 8.111 21.472 -30.500 1.00 73.81 189 PRO A N 1
ATOM 1512 C CA . PRO A 1 189 ? 6.949 21.179 -29.666 1.00 73.81 189 PRO A CA 1
ATOM 1513 C C . PRO A 1 189 ? 7.091 19.866 -28.885 1.00 73.81 189 PRO A C 1
ATOM 1515 O O . PRO A 1 189 ? 6.577 19.796 -27.763 1.00 73.81 189 PRO A O 1
ATOM 1518 N N . LEU A 1 190 ? 7.811 18.869 -29.413 1.00 69.56 190 LEU A N 1
ATOM 1519 C CA . LEU A 1 190 ? 8.105 17.607 -28.727 1.00 69.56 190 LEU A CA 1
ATOM 1520 C C . LEU A 1 190 ? 9.115 17.818 -27.588 1.00 69.56 190 LEU A C 1
ATOM 1522 O O . LEU A 1 190 ? 8.814 17.474 -26.446 1.00 69.56 190 LEU A O 1
ATOM 1526 N N . PHE A 1 191 ? 10.248 18.488 -27.837 1.00 71.25 191 PHE A N 1
ATOM 1527 C CA . PHE A 1 191 ? 11.207 18.820 -26.771 1.00 71.25 191 PHE A CA 1
ATOM 1528 C C . PHE A 1 191 ? 10.599 19.717 -25.694 1.00 71.25 191 PHE A C 1
ATOM 1530 O O . PHE A 1 191 ? 10.893 19.545 -24.511 1.00 71.25 191 PHE A O 1
ATOM 1537 N N . SER A 1 192 ? 9.723 20.656 -26.065 1.00 76.31 192 SER A N 1
ATOM 1538 C CA . SER A 1 192 ? 9.015 21.485 -25.085 1.00 76.31 192 SER A CA 1
ATOM 1539 C C . SER A 1 192 ? 8.095 20.651 -24.185 1.00 76.31 192 SER A C 1
ATOM 1541 O O . SER A 1 192 ? 8.003 20.925 -22.988 1.00 76.31 192 SER A O 1
ATOM 1543 N N . ALA A 1 193 ? 7.458 19.612 -24.738 1.00 74.94 193 ALA A N 1
ATOM 1544 C CA . ALA A 1 193 ? 6.587 18.701 -24.005 1.00 74.94 193 ALA A CA 1
ATOM 1545 C C . ALA A 1 193 ? 7.392 17.804 -23.069 1.00 74.94 193 ALA A C 1
ATOM 1547 O O . ALA A 1 193 ? 7.081 17.732 -21.886 1.00 74.94 193 ALA A O 1
ATOM 1548 N N . ILE A 1 194 ? 8.478 17.217 -23.574 1.00 76.38 194 ILE A N 1
ATOM 1549 C CA . ILE A 1 194 ? 9.413 16.405 -22.790 1.00 76.38 194 ILE A CA 1
ATOM 1550 C C . ILE A 1 194 ? 9.989 17.232 -21.637 1.00 76.38 194 ILE A C 1
ATOM 1552 O O . ILE A 1 194 ? 9.936 16.811 -20.487 1.00 76.38 194 ILE A O 1
ATOM 1556 N N . LYS A 1 195 ? 10.453 18.458 -21.906 1.00 79.44 195 LYS A N 1
ATOM 1557 C CA . LYS A 1 195 ? 10.989 19.360 -20.877 1.00 79.44 195 LYS A CA 1
ATOM 1558 C C . LYS A 1 195 ? 9.931 19.772 -19.849 1.00 79.44 195 LYS A C 1
ATOM 1560 O O . LYS A 1 195 ? 10.251 19.927 -18.672 1.00 79.44 195 LYS A O 1
ATOM 1565 N N . LYS A 1 196 ? 8.678 19.955 -20.276 1.00 83.75 196 LYS A N 1
ATOM 1566 C CA . LYS A 1 196 ? 7.546 20.251 -19.388 1.00 83.75 196 LYS A CA 1
ATOM 1567 C C . LYS A 1 196 ? 7.214 19.057 -18.491 1.00 83.75 196 LYS A C 1
ATOM 1569 O O . LYS A 1 196 ? 7.021 19.264 -17.299 1.00 83.75 196 LYS A O 1
ATOM 1574 N N . GLU A 1 197 ? 7.184 17.843 -19.034 1.00 75.62 197 GLU A N 1
ATOM 1575 C CA . GLU A 1 197 ? 6.928 16.624 -18.258 1.00 75.62 197 GLU A CA 1
ATOM 1576 C C . GLU A 1 197 ? 8.088 16.287 -17.317 1.00 75.62 197 GLU A C 1
ATOM 1578 O O . GLU A 1 197 ? 7.846 16.022 -16.146 1.00 75.62 197 GLU A O 1
ATOM 1583 N N . MET A 1 198 ? 9.346 16.422 -17.749 1.00 73.88 198 MET A N 1
ATOM 1584 C CA . MET A 1 198 ? 10.502 16.288 -16.851 1.00 73.88 198 MET A CA 1
ATOM 1585 C C . MET A 1 198 ? 10.451 17.296 -15.697 1.00 73.88 198 MET A C 1
ATOM 1587 O O . MET A 1 198 ? 10.775 16.943 -14.569 1.00 73.88 198 MET A O 1
ATOM 1591 N N . LYS A 1 199 ? 10.021 18.540 -15.956 1.00 78.31 199 LYS A N 1
ATOM 1592 C CA . LYS A 1 199 ? 9.870 19.552 -14.904 1.00 78.31 199 LYS A CA 1
ATOM 1593 C C . LYS A 1 199 ? 8.743 19.206 -13.925 1.00 78.31 199 LYS A C 1
ATOM 1595 O O . LYS A 1 199 ? 8.954 19.313 -12.728 1.00 78.31 199 LYS A O 1
ATOM 1600 N N . LYS A 1 200 ? 7.584 18.755 -14.415 1.00 77.75 200 LYS A N 1
ATOM 1601 C CA . LYS A 1 200 ? 6.482 18.296 -13.551 1.00 77.75 200 LYS A CA 1
ATOM 1602 C C . LYS A 1 200 ? 6.897 17.118 -12.671 1.00 77.75 200 LYS A C 1
ATOM 1604 O O . LYS A 1 200 ? 6.637 17.137 -11.480 1.00 77.75 200 LYS A O 1
ATOM 1609 N N . LEU A 1 201 ? 7.584 16.133 -13.251 1.00 66.88 201 LEU A N 1
ATOM 1610 C CA . LEU A 1 201 ? 8.082 14.971 -12.515 1.00 66.88 201 LEU A CA 1
ATOM 1611 C C . LEU A 1 201 ? 9.117 15.348 -11.447 1.00 66.88 201 LEU A C 1
ATOM 1613 O O . LEU A 1 201 ? 9.229 14.641 -10.457 1.00 66.88 201 LEU A O 1
ATOM 1617 N N . LEU A 1 202 ? 9.853 16.447 -11.640 1.00 65.06 202 LEU A N 1
ATOM 1618 C CA . LEU A 1 202 ? 10.807 16.974 -10.662 1.00 65.06 202 LEU A CA 1
ATOM 1619 C C . LEU A 1 202 ? 10.128 17.804 -9.556 1.00 65.06 202 LEU A C 1
ATOM 1621 O O . LEU A 1 202 ? 10.613 17.822 -8.430 1.00 65.06 202 LEU A O 1
ATOM 1625 N N . ASP A 1 203 ? 9.032 18.497 -9.882 1.00 66.25 203 ASP A N 1
ATOM 1626 C CA . ASP A 1 203 ? 8.273 19.339 -8.948 1.00 66.25 203 ASP A CA 1
ATOM 1627 C C . ASP A 1 203 ? 7.312 18.507 -8.057 1.00 66.25 203 ASP A C 1
ATOM 1629 O O . ASP A 1 203 ? 7.023 18.928 -6.941 1.00 66.25 203 ASP A O 1
ATOM 1633 N N . ASP A 1 204 ? 6.855 17.329 -8.509 1.00 58.84 204 ASP A N 1
ATOM 1634 C CA . ASP A 1 204 ? 5.969 16.413 -7.754 1.00 58.84 204 ASP A CA 1
ATOM 1635 C C . ASP A 1 204 ? 6.704 15.549 -6.693 1.00 58.84 204 ASP A C 1
ATOM 1637 O O . ASP A 1 204 ? 6.053 14.868 -5.899 1.00 58.84 204 ASP A O 1
ATOM 1641 N N . ASP A 1 205 ? 8.044 15.567 -6.667 1.00 48.25 205 ASP A N 1
ATOM 1642 C CA . ASP A 1 205 ? 8.893 14.879 -5.671 1.00 48.25 205 ASP A CA 1
ATOM 1643 C C . ASP A 1 205 ? 9.181 15.747 -4.407 1.00 48.25 205 ASP A C 1
ATOM 1645 O O . ASP A 1 205 ? 9.944 15.322 -3.531 1.00 48.25 205 ASP A O 1
ATOM 1649 N N . ILE A 1 206 ? 8.576 16.947 -4.284 1.00 41.38 206 ILE A N 1
ATOM 1650 C CA . ILE A 1 206 ? 8.642 17.863 -3.113 1.00 41.38 206 ILE A CA 1
ATOM 1651 C C . ILE A 1 206 ? 7.280 17.955 -2.415 1.00 41.38 206 ILE A C 1
ATOM 1653 O O . ILE A 1 206 ? 7.260 17.851 -1.164 1.00 41.38 206 ILE A O 1
#

Radius of gyration: 56.02 Å; chains: 1; bounding box: 95×33×173 Å